Protein AF-A0A2E0R2A6-F1 (afdb_monomer_lite)

Structure (mmCIF, N/CA/C/O backbone):
data_AF-A0A2E0R2A6-F1
#
_entry.id   AF-A0A2E0R2A6-F1
#
loop_
_atom_site.group_PDB
_atom_site.id
_atom_site.type_symbol
_atom_site.label_atom_id
_atom_site.label_alt_id
_atom_site.label_comp_id
_atom_site.label_asym_id
_atom_site.label_entity_id
_atom_site.label_seq_id
_atom_site.pdbx_PDB_ins_code
_atom_site.Cartn_x
_atom_site.Cartn_y
_atom_site.Cartn_z
_atom_site.occupancy
_atom_site.B_iso_or_equiv
_atom_site.auth_seq_id
_atom_site.auth_comp_id
_atom_site.auth_asym_id
_atom_site.auth_atom_id
_atom_site.pdbx_PDB_model_num
ATOM 1 N N . MET A 1 1 ? 0.247 -13.733 -19.947 1.00 75.38 1 MET A N 1
ATOM 2 C CA . MET A 1 1 ? -0.077 -12.340 -19.555 1.00 75.38 1 MET A CA 1
ATOM 3 C C . MET A 1 1 ? -0.651 -12.280 -18.140 1.00 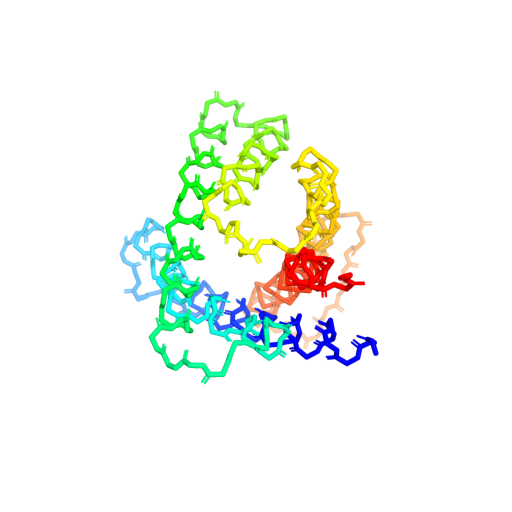75.38 1 MET A C 1
ATOM 5 O O . MET A 1 1 ? -0.054 -11.622 -17.304 1.00 75.38 1 MET A O 1
ATOM 9 N N . ILE A 1 2 ? -1.709 -13.046 -17.846 1.00 86.62 2 ILE A N 1
ATOM 10 C CA . ILE A 1 2 ? -2.402 -13.093 -16.541 1.00 86.62 2 ILE A CA 1
ATOM 11 C C . ILE A 1 2 ? -1.459 -13.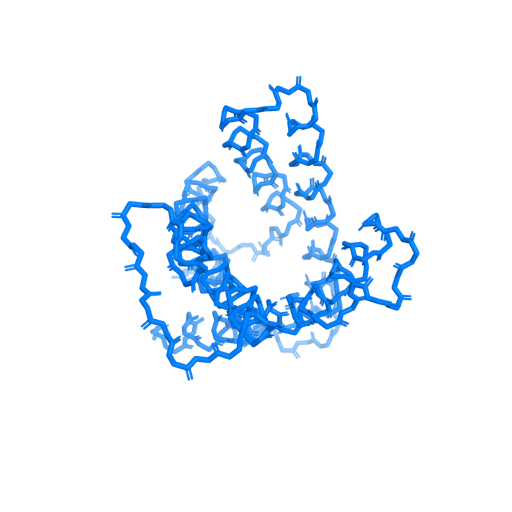365 -15.354 1.00 86.62 2 ILE A C 1
ATOM 13 O O . ILE A 1 2 ? -1.434 -12.588 -14.406 1.00 86.62 2 ILE A O 1
ATOM 17 N N . ALA A 1 3 ? -0.602 -14.392 -15.436 1.00 89.19 3 ALA A N 1
ATOM 18 C CA . ALA A 1 3 ? 0.332 -14.735 -14.354 1.00 89.19 3 ALA A CA 1
ATOM 19 C C . ALA A 1 3 ? 1.261 -13.574 -13.942 1.00 89.19 3 ALA A C 1
ATOM 21 O O . ALA A 1 3 ? 1.656 -13.471 -12.787 1.00 89.19 3 ALA A O 1
ATOM 22 N N . ARG A 1 4 ? 1.577 -12.662 -14.871 1.00 89.19 4 ARG A N 1
ATOM 23 C CA . ARG A 1 4 ? 2.459 -11.517 -14.608 1.00 89.19 4 ARG A CA 1
ATOM 24 C C . ARG A 1 4 ? 1.771 -10.356 -13.885 1.00 89.19 4 ARG A C 1
ATOM 26 O O . ARG A 1 4 ? 2.455 -9.416 -13.498 1.00 89.19 4 ARG A O 1
ATOM 33 N N . ILE A 1 5 ? 0.449 -10.413 -13.738 1.00 94.62 5 ILE A N 1
ATOM 34 C CA . ILE A 1 5 ? -0.342 -9.485 -12.924 1.00 94.62 5 ILE A CA 1
ATOM 35 C C . ILE A 1 5 ? -0.710 -10.172 -11.611 1.00 94.62 5 ILE A C 1
ATOM 37 O O . ILE A 1 5 ? -0.467 -9.619 -10.546 1.00 94.62 5 ILE A O 1
ATOM 41 N N . VAL A 1 6 ? -1.206 -11.411 -11.692 1.00 96.94 6 VAL A N 1
ATOM 42 C CA . VAL A 1 6 ? -1.667 -12.176 -10.527 1.00 96.94 6 VAL A CA 1
ATOM 43 C C . VAL A 1 6 ? -0.541 -12.407 -9.523 1.00 96.94 6 VAL A C 1
ATOM 45 O O .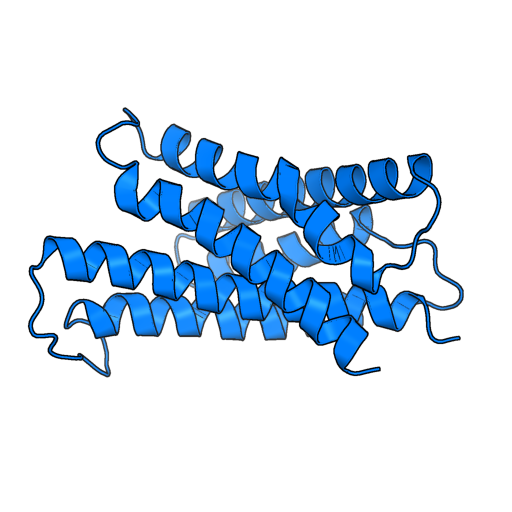 VAL A 1 6 ? -0.711 -12.068 -8.362 1.00 96.94 6 VAL A O 1
ATOM 48 N N . ILE A 1 7 ? 0.627 -12.905 -9.948 1.00 97.25 7 ILE A N 1
ATOM 49 C CA . ILE A 1 7 ? 1.740 -13.193 -9.024 1.00 97.25 7 ILE A CA 1
ATOM 50 C C . ILE A 1 7 ? 2.174 -11.942 -8.238 1.00 97.25 7 ILE A C 1
ATOM 52 O O . ILE A 1 7 ? 2.162 -12.000 -7.008 1.00 97.25 7 ILE A O 1
ATOM 56 N N . PRO A 1 8 ? 2.540 -10.811 -8.877 1.00 97.06 8 PRO A N 1
ATOM 57 C CA . PRO A 1 8 ? 2.935 -9.626 -8.122 1.00 97.06 8 PRO A CA 1
ATOM 58 C C . PRO A 1 8 ? 1.792 -9.031 -7.292 1.00 97.06 8 PRO A C 1
ATOM 60 O O . PRO A 1 8 ? 2.047 -8.588 -6.178 1.00 97.06 8 PRO A O 1
ATOM 63 N N . ALA A 1 9 ? 0.541 -9.065 -7.766 1.00 98.19 9 ALA A N 1
ATOM 64 C CA . ALA A 1 9 ? -0.601 -8.605 -6.974 1.00 98.19 9 ALA A CA 1
ATOM 65 C C . ALA A 1 9 ? -0.814 -9.468 -5.718 1.00 98.19 9 ALA A C 1
ATOM 67 O O . ALA A 1 9 ? -1.021 -8.935 -4.628 1.00 98.19 9 ALA A O 1
ATOM 68 N N . SER A 1 10 ? -0.697 -10.794 -5.832 1.00 98.44 10 SER A N 1
ATOM 69 C CA . SER A 1 10 ? -0.778 -11.716 -4.695 1.00 98.44 10 SER A CA 1
ATOM 70 C C . SER A 1 10 ? 0.368 -11.504 -3.708 1.00 98.44 10 SER A C 1
ATOM 72 O O . SER A 1 10 ? 0.127 -11.433 -2.506 1.00 98.44 10 SER A O 1
ATOM 74 N N . LEU A 1 11 ? 1.605 -11.340 -4.184 1.00 98.50 11 LEU A N 1
ATOM 75 C CA . LEU A 1 11 ? 2.744 -11.045 -3.308 1.00 98.50 11 LEU A CA 1
ATOM 76 C C . LEU A 1 11 ? 2.582 -9.694 -2.606 1.00 98.50 11 LEU A C 1
ATOM 78 O O . LEU A 1 11 ? 2.845 -9.595 -1.410 1.00 98.50 11 LEU A O 1
ATOM 82 N N . PHE A 1 12 ? 2.100 -8.671 -3.316 1.00 98.56 12 PHE A N 1
ATOM 83 C CA . PHE A 1 12 ? 1.807 -7.367 -2.721 1.00 98.56 12 PHE A CA 1
ATOM 84 C C . PHE A 1 12 ? 0.678 -7.477 -1.689 1.00 98.56 12 P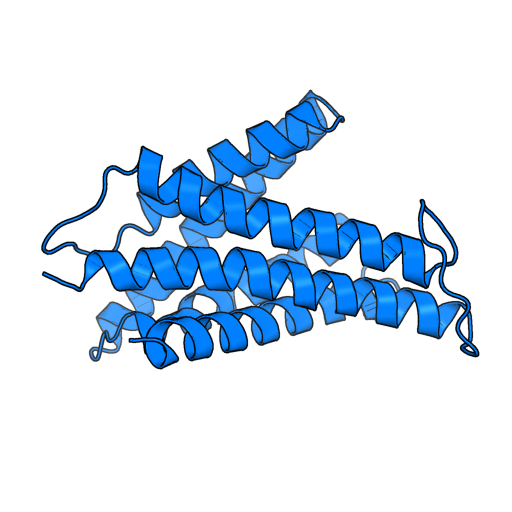HE A C 1
ATOM 86 O O . PHE A 1 12 ? 0.719 -6.831 -0.644 1.00 98.56 12 PHE A O 1
ATOM 93 N N . THR A 1 13 ? -0.300 -8.352 -1.934 1.00 98.75 13 THR A N 1
ATOM 94 C CA . THR A 1 13 ? -1.356 -8.670 -0.967 1.00 98.75 13 THR A CA 1
ATOM 95 C C . THR A 1 13 ? -0.782 -9.294 0.296 1.00 98.75 13 THR A C 1
ATOM 97 O O . THR A 1 13 ? -1.132 -8.863 1.390 1.00 98.75 13 THR A O 1
ATOM 100 N N . VAL A 1 14 ? 0.162 -10.231 0.176 1.00 98.75 14 VAL A N 1
ATOM 101 C CA . VAL A 1 14 ? 0.881 -10.783 1.335 1.00 98.75 14 VAL A CA 1
ATOM 102 C C . VAL A 1 14 ? 1.643 -9.682 2.076 1.00 98.75 14 VAL A C 1
ATOM 104 O O . VAL A 1 14 ? 1.530 -9.593 3.295 1.00 98.75 14 VAL A O 1
ATOM 107 N N . THR A 1 15 ? 2.357 -8.795 1.373 1.00 98.62 15 THR A N 1
ATOM 108 C CA . THR A 1 15 ? 3.018 -7.628 1.987 1.00 98.62 15 THR A CA 1
ATOM 109 C C . THR A 1 15 ? 2.032 -6.742 2.750 1.00 98.62 15 THR A C 1
ATOM 111 O O . THR A 1 15 ? 2.311 -6.342 3.880 1.00 98.62 15 THR A O 1
ATOM 114 N N . SER A 1 16 ? 0.863 -6.474 2.170 1.00 98.62 16 SER A N 1
ATOM 115 C CA . SER A 1 16 ? -0.195 -5.700 2.816 1.00 98.62 16 SER A CA 1
ATOM 116 C C . SER A 1 16 ? -0.729 -6.401 4.064 1.00 98.62 16 SER A C 1
ATOM 118 O O . SER A 1 16 ? -0.782 -5.797 5.129 1.00 98.62 16 SER A O 1
ATOM 120 N N . VAL A 1 17 ? -1.035 -7.698 3.993 1.00 98.75 17 VAL A N 1
ATOM 121 C CA . VAL A 1 17 ? -1.479 -8.482 5.158 1.00 98.75 17 VAL A CA 1
ATOM 122 C C . VAL A 1 17 ? -0.415 -8.500 6.257 1.00 98.75 17 VAL A C 1
ATOM 124 O O . VAL A 1 17 ? -0.757 -8.344 7.425 1.00 98.75 17 VAL A O 1
ATOM 127 N N . LEU A 1 18 ? 0.871 -8.613 5.910 1.00 98.62 18 LEU A N 1
ATOM 128 C CA . LEU A 1 18 ? 1.971 -8.498 6.874 1.00 98.62 18 LEU A CA 1
ATOM 129 C C . LEU A 1 18 ? 2.003 -7.113 7.530 1.00 98.62 18 LEU A C 1
ATOM 131 O O . LEU A 1 18 ? 2.150 -7.020 8.744 1.00 98.62 18 LEU A O 1
ATOM 135 N N . SER A 1 19 ? 1.804 -6.037 6.772 1.00 98.50 19 SER A N 1
ATOM 136 C CA . SER A 1 19 ? 1.707 -4.688 7.339 1.00 98.50 19 SER A CA 1
ATOM 137 C C . SER A 1 19 ? 0.505 -4.570 8.282 1.00 98.50 19 SER A C 1
ATOM 139 O O . SER A 1 19 ? 0.638 -4.152 9.428 1.00 98.50 19 SER A O 1
ATOM 141 N N . PHE A 1 20 ? -0.677 -4.991 7.835 1.00 98.19 20 PHE A N 1
ATOM 142 C CA . PHE A 1 20 ? -1.911 -4.925 8.620 1.00 98.19 20 PHE A CA 1
ATOM 143 C C . PHE A 1 20 ? -1.913 -5.894 9.811 1.00 98.19 20 PHE A C 1
ATOM 145 O O . PHE A 1 20 ? -2.634 -5.656 10.777 1.00 98.19 20 PHE A O 1
ATOM 152 N N . SER A 1 21 ? -1.067 -6.929 9.812 1.00 98.44 21 SER A N 1
ATOM 153 C CA . SER A 1 21 ? -0.821 -7.772 10.988 1.00 98.44 21 SER A CA 1
ATOM 154 C C . SER A 1 21 ? -0.254 -6.957 12.151 1.00 98.44 21 SER A C 1
ATOM 156 O O . SER A 1 21 ? -0.677 -7.121 13.298 1.00 98.44 21 SER A O 1
ATOM 158 N N . ILE A 1 22 ? 0.629 -5.997 11.859 1.00 98.31 22 ILE A N 1
ATOM 159 C CA . ILE A 1 22 ? 1.168 -5.090 12.871 1.00 98.31 22 ILE A CA 1
ATOM 160 C C . ILE A 1 22 ? 0.027 -4.258 13.448 1.00 98.31 22 ILE A C 1
ATOM 162 O O . ILE A 1 22 ? -0.091 -4.162 14.660 1.00 98.31 22 ILE A O 1
ATOM 166 N N . TRP A 1 23 ? -0.884 -3.734 12.630 1.00 97.69 23 TRP A N 1
ATOM 167 C CA . TRP A 1 23 ? -2.059 -3.029 13.149 1.00 97.69 23 TRP A CA 1
ATOM 168 C C . TRP A 1 23 ? -3.007 -3.947 13.937 1.00 97.69 23 TRP A C 1
ATOM 170 O O . TRP A 1 23 ? -3.542 -3.556 14.977 1.00 97.69 23 TRP A O 1
ATOM 180 N N . ALA A 1 24 ? -3.197 -5.190 13.492 1.00 97.31 24 ALA A N 1
ATOM 181 C CA . ALA A 1 24 ? -4.054 -6.169 14.149 1.00 97.31 24 ALA A CA 1
ATOM 182 C C . ALA A 1 24 ? -3.572 -6.481 15.574 1.00 97.31 24 ALA A C 1
ATOM 184 O O . ALA A 1 24 ? -4.324 -6.295 16.532 1.00 97.31 24 ALA A O 1
ATOM 185 N N . TRP A 1 25 ? -2.309 -6.874 15.738 1.00 98.06 25 TRP A N 1
ATOM 186 C CA . TRP A 1 25 ? -1.777 -7.351 17.021 1.00 98.06 25 TRP A CA 1
ATOM 187 C C . TRP A 1 25 ? -0.904 -6.339 17.773 1.00 98.06 25 TRP A C 1
ATOM 189 O O . TRP A 1 25 ? -0.690 -6.485 18.979 1.00 98.06 25 TRP A O 1
ATOM 199 N N . GLY A 1 26 ? -0.414 -5.312 17.084 1.00 96.12 26 GLY A N 1
ATOM 200 C CA . GLY A 1 26 ? 0.571 -4.347 17.569 1.00 96.12 26 GLY A CA 1
ATOM 201 C C . GLY A 1 26 ? 0.038 -3.318 18.554 1.00 96.12 26 GLY A C 1
ATOM 202 O O . GLY A 1 26 ? 0.830 -2.754 19.296 1.00 96.12 26 GLY A O 1
ATOM 203 N N . GLY A 1 27 ? -1.277 -3.090 18.633 1.00 92.81 27 GLY A N 1
ATOM 204 C CA . GLY A 1 27 ? -1.844 -1.988 19.431 1.00 92.81 27 GLY A CA 1
ATOM 205 C C . GLY A 1 27 ? -1.427 -1.955 20.911 1.00 92.81 27 GLY A C 1
ATOM 206 O O . GLY A 1 27 ? -1.411 -0.890 21.508 1.00 92.81 27 GLY A O 1
ATOM 207 N N . LYS A 1 28 ? -1.039 -3.096 21.498 1.00 94.31 28 LYS A N 1
ATOM 208 C CA . LYS A 1 28 ? -0.526 -3.182 22.880 1.00 94.31 28 LYS A CA 1
ATOM 209 C C . LYS A 1 28 ? 0.994 -2.995 23.018 1.00 94.31 28 LYS A C 1
ATOM 211 O O . LYS A 1 28 ? 1.488 -2.887 24.132 1.00 94.31 28 LYS A O 1
ATOM 216 N N . TYR A 1 29 ? 1.732 -3.046 21.911 1.00 96.81 29 TYR A N 1
ATOM 217 C CA . TYR A 1 29 ? 3.197 -2.980 21.867 1.00 96.81 29 TYR A CA 1
ATOM 218 C C . TYR A 1 29 ? 3.720 -1.605 21.435 1.00 96.81 29 TYR A C 1
ATOM 220 O O . TYR A 1 29 ? 4.873 -1.285 21.706 1.00 96.81 29 TYR A O 1
ATOM 228 N N . PHE A 1 30 ? 2.894 -0.796 20.769 1.00 96.50 30 PHE A N 1
ATOM 229 C CA . PHE A 1 30 ? 3.265 0.548 20.332 1.00 96.50 30 PHE A CA 1
ATOM 230 C C . PHE A 1 30 ? 2.637 1.600 21.256 1.00 96.50 30 PHE A C 1
ATOM 232 O O . PHE A 1 30 ? 1.426 1.566 21.462 1.00 96.50 30 PHE A O 1
ATOM 239 N N . PRO A 1 31 ? 3.419 2.557 21.792 1.00 95.50 31 PRO A N 1
ATOM 240 C CA . PRO A 1 31 ? 2.909 3.557 22.731 1.00 95.50 31 PRO A CA 1
ATOM 241 C C . PRO A 1 31 ? 2.119 4.687 22.049 1.00 95.50 31 PRO A C 1
ATOM 243 O O . PRO A 1 31 ? 1.531 5.520 22.732 1.00 95.50 31 PRO A O 1
ATOM 246 N N . SER A 1 32 ? 2.105 4.744 20.712 1.00 96.25 32 SER A N 1
ATOM 247 C CA . SER A 1 32 ? 1.329 5.716 19.939 1.00 96.25 32 SER A CA 1
ATOM 248 C C . SER A 1 32 ? 0.897 5.154 18.583 1.00 96.25 32 SER A C 1
ATOM 250 O O . SER A 1 32 ? 1.555 4.277 18.014 1.00 96.25 32 SER A O 1
ATOM 252 N N . GLU A 1 33 ? -0.186 5.704 18.028 1.00 91.56 33 GLU A N 1
ATOM 253 C CA . GLU A 1 33 ? -0.664 5.355 16.683 1.00 91.56 33 GLU A CA 1
ATOM 254 C C . GLU A 1 33 ? 0.362 5.698 15.598 1.00 91.56 33 GLU A C 1
ATOM 256 O O . GLU A 1 33 ? 0.538 4.941 14.648 1.00 91.56 33 GLU A O 1
ATOM 261 N N . VAL A 1 34 ? 1.102 6.799 15.765 1.00 93.12 34 VAL A N 1
ATOM 262 C CA . VAL A 1 34 ? 2.156 7.210 14.826 1.00 93.12 34 VAL A CA 1
ATOM 263 C C . VAL A 1 34 ? 3.225 6.128 14.702 1.00 93.12 34 VAL A C 1
ATOM 265 O O . VAL A 1 34 ? 3.623 5.786 13.589 1.00 93.12 34 VAL A O 1
ATOM 268 N N . LEU A 1 35 ? 3.674 5.550 15.822 1.00 95.88 35 LEU A N 1
ATOM 269 C CA . LEU A 1 35 ? 4.673 4.480 15.799 1.00 95.88 35 LEU A CA 1
ATOM 270 C C . LEU A 1 35 ? 4.106 3.183 15.218 1.00 95.88 35 LEU A C 1
ATOM 272 O O . LEU A 1 35 ? 4.794 2.513 14.450 1.00 95.88 35 LEU A O 1
ATOM 276 N N . LEU A 1 36 ? 2.846 2.864 15.524 1.00 96.56 36 LEU A N 1
ATOM 277 C CA . LEU A 1 36 ? 2.149 1.712 14.955 1.00 96.56 36 LEU A CA 1
ATOM 278 C C . LEU A 1 36 ? 2.058 1.806 13.424 1.00 96.56 36 LEU A C 1
ATOM 280 O O . LEU A 1 36 ? 2.426 0.864 12.720 1.00 96.56 36 LEU A O 1
ATOM 284 N N . TYR A 1 37 ? 1.622 2.952 12.897 1.00 94.00 37 TYR A N 1
ATOM 285 C CA . TYR A 1 37 ? 1.526 3.182 11.454 1.00 94.00 37 TYR A CA 1
ATOM 286 C C . TYR A 1 37 ? 2.896 3.308 10.788 1.00 94.00 37 TYR A C 1
ATOM 288 O O . TYR A 1 37 ? 3.068 2.841 9.664 1.00 94.00 37 TYR A O 1
ATOM 296 N N . SER A 1 38 ? 3.900 3.845 11.485 1.00 96.12 38 SER A N 1
ATOM 297 C CA . SER A 1 38 ? 5.284 3.854 10.995 1.00 96.12 38 SER A CA 1
ATOM 298 C C . SER A 1 38 ? 5.829 2.432 10.846 1.00 96.12 38 SER A C 1
ATOM 300 O O . SER A 1 38 ? 6.443 2.114 9.830 1.00 96.12 38 SER A O 1
ATOM 302 N N . ALA A 1 39 ? 5.553 1.541 11.803 1.00 97.88 39 ALA A N 1
ATOM 303 C CA . ALA A 1 39 ? 5.936 0.133 11.709 1.00 97.88 39 ALA A CA 1
ATOM 304 C C . ALA A 1 39 ? 5.221 -0.590 10.554 1.00 97.88 39 ALA A C 1
ATOM 306 O O . ALA A 1 39 ? 5.851 -1.357 9.828 1.00 97.88 39 ALA A O 1
ATOM 307 N N . CYS A 1 40 ? 3.938 -0.291 10.325 1.00 97.81 40 CYS A N 1
ATOM 308 C CA . CYS A 1 40 ? 3.211 -0.748 9.136 1.00 97.81 40 CYS A CA 1
ATOM 309 C C . CYS A 1 40 ? 3.895 -0.259 7.842 1.00 97.81 40 CYS A C 1
ATOM 311 O O . CYS A 1 40 ? 4.193 -1.047 6.945 1.00 97.81 40 CYS A O 1
ATOM 313 N N . ALA A 1 41 ? 4.227 1.034 7.766 1.00 97.38 41 ALA A N 1
ATOM 314 C CA . ALA A 1 41 ? 4.891 1.625 6.607 1.00 97.38 41 ALA A CA 1
ATOM 315 C C . ALA A 1 41 ? 6.247 0.964 6.311 1.00 97.38 41 ALA A C 1
ATOM 317 O O . ALA A 1 41 ? 6.540 0.690 5.149 1.00 97.38 41 ALA A O 1
ATOM 318 N N . VAL A 1 42 ? 7.042 0.630 7.335 1.00 98.31 42 VAL A N 1
ATOM 319 C CA . VAL A 1 42 ? 8.322 -0.083 7.167 1.00 98.31 42 VAL A CA 1
ATOM 320 C C . VAL A 1 42 ? 8.146 -1.400 6.404 1.00 98.31 42 VAL A C 1
ATOM 322 O O . VAL A 1 42 ? 8.961 -1.702 5.533 1.00 98.31 42 VAL A O 1
ATOM 325 N N . VAL A 1 43 ? 7.067 -2.154 6.639 1.00 98.62 43 VAL A N 1
ATOM 326 C CA . VAL A 1 43 ? 6.791 -3.393 5.886 1.00 98.62 43 VAL A CA 1
ATOM 327 C C . VAL A 1 43 ? 6.615 -3.104 4.393 1.00 98.62 43 VAL A C 1
ATOM 329 O O . VAL A 1 43 ? 7.209 -3.792 3.560 1.00 98.62 43 VAL A O 1
ATOM 332 N N . PHE A 1 44 ? 5.867 -2.059 4.035 1.00 98.25 44 PHE A N 1
ATOM 333 C CA . PHE A 1 44 ? 5.730 -1.648 2.636 1.00 98.25 44 PHE A CA 1
ATOM 334 C C . PHE A 1 44 ? 7.057 -1.169 2.038 1.00 98.25 44 PHE A C 1
ATOM 336 O O . PHE A 1 44 ? 7.369 -1.538 0.907 1.00 98.25 44 PHE A O 1
ATOM 343 N N . LEU A 1 45 ? 7.868 -0.411 2.783 1.00 98.25 45 LEU A N 1
ATOM 344 C CA . LEU A 1 45 ? 9.179 0.059 2.312 1.00 98.25 45 LEU A CA 1
ATOM 345 C C . LEU A 1 45 ? 10.136 -1.100 2.010 1.00 98.25 45 LEU A C 1
ATOM 347 O O . LEU A 1 45 ? 10.856 -1.054 1.014 1.00 98.25 45 LEU A O 1
ATOM 351 N N . LEU A 1 46 ? 10.127 -2.139 2.847 1.00 98.06 46 LEU A N 1
ATOM 352 C CA . LEU A 1 46 ? 11.009 -3.295 2.697 1.00 98.06 46 LEU A CA 1
ATOM 353 C C . LEU A 1 46 ? 10.531 -4.254 1.602 1.00 98.06 46 LEU A C 1
ATOM 355 O O . LEU A 1 46 ? 11.333 -4.698 0.781 1.00 98.06 46 LEU A O 1
ATOM 359 N N . PHE A 1 47 ? 9.235 -4.573 1.566 1.00 98.56 47 PHE A N 1
ATOM 360 C CA . PHE A 1 47 ? 8.723 -5.678 0.748 1.00 98.56 47 PHE A CA 1
ATOM 361 C C . PHE A 1 47 ? 7.869 -5.243 -0.444 1.00 98.56 47 PHE A C 1
ATOM 363 O O . PHE A 1 47 ? 7.732 -6.011 -1.396 1.00 98.56 47 PHE A O 1
ATOM 370 N N . GLY A 1 48 ? 7.332 -4.021 -0.455 1.00 97.88 48 GLY A N 1
ATOM 371 C CA . GLY A 1 48 ? 6.396 -3.576 -1.491 1.00 97.88 48 GLY A CA 1
ATOM 372 C C . GLY A 1 48 ? 7.017 -3.587 -2.887 1.00 97.88 48 GLY A C 1
ATOM 373 O O . GLY A 1 48 ? 6.474 -4.206 -3.799 1.00 97.88 48 GLY A O 1
ATOM 374 N N . GLY A 1 49 ? 8.216 -3.023 -3.048 1.00 96.88 49 GLY A N 1
ATOM 375 C CA . GLY A 1 49 ? 8.941 -3.072 -4.321 1.00 96.88 49 GLY A CA 1
ATOM 376 C C . GLY A 1 49 ? 9.351 -4.493 -4.724 1.00 96.88 49 GLY A C 1
ATOM 377 O O . GLY A 1 49 ? 9.226 -4.865 -5.891 1.00 96.88 49 GLY A O 1
ATOM 378 N N . ILE A 1 50 ? 9.766 -5.311 -3.749 1.00 97.69 50 ILE A N 1
ATOM 379 C CA . ILE A 1 50 ? 10.176 -6.708 -3.963 1.00 97.69 50 ILE A CA 1
ATOM 380 C C . ILE A 1 50 ? 9.006 -7.540 -4.493 1.00 97.69 50 ILE A C 1
ATOM 382 O O . ILE A 1 50 ? 9.169 -8.301 -5.446 1.00 97.69 50 ILE A O 1
ATOM 386 N N . SER A 1 51 ? 7.814 -7.351 -3.930 1.00 98.12 51 SER A N 1
ATOM 387 C CA . SER A 1 51 ? 6.608 -8.084 -4.321 1.00 98.12 51 SER A CA 1
ATOM 388 C C . SER A 1 51 ? 6.225 -7.885 -5.797 1.00 98.12 51 SER A C 1
ATOM 390 O O . SER A 1 51 ? 5.648 -8.775 -6.417 1.00 98.12 51 SER A O 1
ATOM 392 N N . LEU A 1 52 ? 6.624 -6.758 -6.399 1.00 97.00 52 LEU A N 1
ATOM 393 C CA . LEU A 1 52 ? 6.345 -6.415 -7.795 1.00 97.00 52 LEU A CA 1
ATOM 394 C C . LEU A 1 52 ? 7.426 -6.916 -8.778 1.00 97.00 52 LEU A C 1
ATOM 396 O O . LEU A 1 52 ? 7.224 -6.867 -9.998 1.00 97.00 52 LEU A O 1
ATOM 400 N N . LEU A 1 53 ? 8.567 -7.422 -8.290 1.00 95.06 53 LEU A N 1
ATOM 401 C CA . LEU A 1 53 ? 9.689 -7.872 -9.128 1.00 95.06 53 LEU A CA 1
ATOM 402 C C . LEU A 1 53 ? 9.336 -8.993 -10.124 1.00 95.06 53 LEU A C 1
ATOM 404 O O . LEU A 1 53 ? 9.775 -8.902 -11.276 1.00 95.06 53 LEU A O 1
ATOM 408 N N . PRO A 1 54 ? 8.522 -10.013 -9.777 1.00 93.94 54 PRO A N 1
ATOM 409 C CA . PRO A 1 54 ? 8.161 -11.062 -10.734 1.00 93.94 54 PRO A CA 1
ATOM 410 C C . PRO A 1 54 ? 7.436 -10.526 -11.978 1.00 93.94 54 PRO A C 1
ATOM 412 O O . PRO A 1 54 ? 7.609 -11.051 -13.079 1.00 93.94 54 PRO A O 1
ATOM 415 N N . GLY A 1 55 ? 6.672 -9.437 -11.833 1.00 90.12 55 GLY A N 1
ATOM 416 C CA . GLY A 1 55 ? 6.037 -8.735 -12.952 1.00 90.12 55 GLY A CA 1
ATOM 417 C C . GLY A 1 55 ? 7.000 -7.813 -13.710 1.00 90.12 55 GLY A C 1
ATOM 418 O O . GLY A 1 55 ? 6.927 -7.701 -14.941 1.00 90.12 55 GLY A O 1
ATOM 419 N N . SER A 1 56 ? 7.951 -7.195 -13.004 1.00 89.62 56 SER A N 1
ATOM 420 C CA . SER A 1 56 ? 8.903 -6.233 -13.575 1.00 89.62 56 SER A CA 1
ATOM 421 C C . SER A 1 56 ? 9.951 -6.870 -14.483 1.00 89.62 56 SER A C 1
ATOM 423 O O . SER A 1 56 ? 10.537 -6.153 -15.292 1.00 89.62 56 SER A O 1
ATOM 425 N N . GLY A 1 57 ? 10.180 -8.192 -14.346 1.00 87.88 57 GLY A N 1
ATOM 426 C CA . GLY A 1 57 ? 11.137 -9.050 -15.073 1.00 87.88 57 GLY A CA 1
ATOM 427 C C . GLY A 1 57 ? 12.514 -8.431 -15.284 1.00 87.88 57 GLY A C 1
ATOM 428 O O . GLY A 1 57 ? 13.143 -8.609 -16.328 1.00 87.88 57 GLY A O 1
ATOM 429 N N . ILE A 1 58 ? 12.938 -7.670 -14.290 1.00 90.69 58 ILE A N 1
ATOM 430 C CA . ILE A 1 58 ? 14.291 -7.186 -14.131 1.00 90.69 58 ILE A CA 1
ATOM 431 C C . ILE A 1 58 ? 15.125 -8.358 -13.600 1.00 90.69 58 ILE A C 1
ATOM 433 O O . ILE A 1 58 ? 14.864 -8.855 -12.510 1.00 90.69 58 ILE A O 1
ATOM 437 N N . SER A 1 59 ? 16.139 -8.794 -14.346 1.00 90.50 59 SER A N 1
ATOM 438 C CA . SER A 1 59 ? 17.017 -9.903 -13.933 1.00 90.50 59 SER A CA 1
ATOM 439 C C . SER A 1 59 ? 18.229 -9.454 -13.111 1.00 90.50 59 SER A C 1
ATOM 441 O O . SER A 1 59 ? 18.711 -10.188 -12.258 1.00 90.50 59 SER A O 1
ATOM 443 N N . SER A 1 60 ? 18.734 -8.242 -13.351 1.00 94.62 60 SER A N 1
ATOM 444 C CA . SER A 1 60 ? 19.931 -7.732 -12.675 1.00 94.62 60 SER A CA 1
ATOM 445 C C . SER A 1 60 ? 19.623 -7.279 -11.247 1.00 94.62 60 SER A C 1
ATOM 447 O O . SER A 1 60 ? 18.812 -6.371 -11.061 1.00 94.62 60 SER A O 1
ATOM 449 N N . PHE A 1 61 ? 20.349 -7.820 -10.264 1.00 95.12 61 PHE A N 1
ATOM 450 C CA . PHE A 1 61 ? 20.228 -7.457 -8.845 1.00 95.12 61 PHE A CA 1
ATOM 451 C C . PHE A 1 61 ? 20.291 -5.940 -8.599 1.00 95.12 61 PHE A C 1
ATOM 453 O O . PHE A 1 61 ? 19.424 -5.378 -7.936 1.00 95.12 61 PHE A O 1
ATOM 460 N N . ARG A 1 62 ? 21.245 -5.229 -9.220 1.00 95.81 62 ARG A N 1
ATOM 461 C CA . ARG A 1 62 ? 21.374 -3.764 -9.086 1.00 95.81 62 ARG A CA 1
ATOM 462 C C . ARG A 1 62 ? 20.120 -3.020 -9.556 1.00 95.81 62 ARG A C 1
ATOM 464 O O . ARG A 1 62 ? 19.692 -2.048 -8.932 1.00 95.81 62 ARG A O 1
ATOM 471 N N . LYS A 1 63 ? 19.522 -3.477 -10.661 1.00 93.81 63 LYS A N 1
ATOM 472 C CA . LYS A 1 63 ? 18.280 -2.903 -11.193 1.00 93.81 63 LYS A CA 1
ATOM 473 C C . LYS A 1 63 ? 17.080 -3.259 -10.308 1.00 93.81 63 LYS A C 1
ATOM 475 O O . LYS A 1 63 ? 16.219 -2.405 -10.136 1.00 93.81 63 LYS A O 1
ATOM 480 N N . GLN A 1 64 ? 17.041 -4.461 -9.724 1.00 95.00 64 GLN A N 1
ATOM 481 C CA . GLN A 1 64 ? 16.009 -4.850 -8.753 1.00 95.00 64 GLN A CA 1
ATOM 482 C C . GLN A 1 64 ? 16.078 -3.975 -7.495 1.00 95.00 64 GLN A C 1
ATOM 484 O O . GLN A 1 64 ? 15.063 -3.422 -7.088 1.00 95.00 64 GLN A O 1
ATOM 489 N N . ALA A 1 65 ? 17.274 -3.751 -6.941 1.00 96.12 65 ALA A N 1
ATOM 490 C CA . ALA A 1 65 ? 17.472 -2.867 -5.791 1.00 96.12 65 ALA A CA 1
ATOM 491 C C . ALA A 1 65 ? 17.042 -1.422 -6.094 1.00 96.12 65 ALA A C 1
ATOM 493 O O . ALA A 1 65 ? 16.329 -0.802 -5.310 1.00 96.12 65 ALA A O 1
ATOM 494 N N . THR A 1 66 ? 17.409 -0.901 -7.271 1.00 95.69 66 THR A N 1
ATOM 495 C CA . THR A 1 66 ? 16.994 0.444 -7.709 1.00 95.69 66 THR A CA 1
ATOM 496 C C . THR A 1 66 ? 15.476 0.536 -7.883 1.00 95.69 66 THR A C 1
ATOM 498 O O . THR A 1 66 ? 14.872 1.541 -7.519 1.00 95.69 66 THR A O 1
ATOM 501 N N . PHE A 1 67 ? 14.848 -0.506 -8.428 1.00 95.12 67 PHE A N 1
ATOM 502 C CA . PHE A 1 67 ? 13.398 -0.588 -8.580 1.00 95.12 67 PHE A CA 1
ATOM 503 C C . PHE A 1 67 ? 12.686 -0.574 -7.222 1.00 95.12 67 PHE A C 1
ATOM 505 O O . PHE A 1 67 ? 11.769 0.223 -7.027 1.00 95.12 67 PHE A O 1
ATOM 512 N N . SER A 1 68 ? 13.150 -1.382 -6.265 1.00 96.69 68 SER A N 1
ATOM 513 C CA . SER A 1 68 ? 12.604 -1.401 -4.905 1.00 96.69 68 SER A CA 1
ATOM 514 C C . SER A 1 68 ? 12.809 -0.072 -4.178 1.00 96.69 68 SER A C 1
ATOM 516 O O . SER A 1 68 ? 11.892 0.406 -3.516 1.00 96.69 68 SER A O 1
ATOM 518 N N . LEU A 1 69 ? 13.962 0.580 -4.359 1.00 97.19 69 LEU A N 1
ATOM 519 C CA . LEU A 1 69 ? 14.221 1.903 -3.789 1.00 97.19 69 LEU A CA 1
ATOM 520 C C . LEU A 1 69 ? 13.282 2.970 -4.370 1.00 97.19 69 LEU A C 1
ATOM 522 O O . LEU A 1 69 ? 12.720 3.765 -3.623 1.00 97.19 69 LEU A O 1
ATOM 526 N N . ARG A 1 70 ? 13.061 2.976 -5.691 1.00 97.12 70 ARG A N 1
ATOM 527 C CA . ARG A 1 70 ? 12.101 3.894 -6.330 1.00 97.12 70 ARG A CA 1
ATOM 528 C C . ARG A 1 70 ? 10.678 3.666 -5.839 1.00 97.12 70 ARG A C 1
ATOM 530 O O . ARG A 1 70 ? 9.968 4.639 -5.609 1.00 97.12 70 ARG A O 1
ATOM 537 N N . PHE A 1 71 ? 10.278 2.406 -5.656 1.00 97.44 71 PHE A N 1
ATOM 538 C CA . PHE A 1 71 ? 9.002 2.084 -5.024 1.00 97.44 71 PHE A CA 1
ATOM 539 C C . PHE A 1 71 ? 8.926 2.690 -3.619 1.00 97.44 71 PHE A C 1
ATOM 541 O O . PHE A 1 71 ? 7.957 3.376 -3.319 1.00 97.44 71 PHE A O 1
ATOM 548 N N . ALA A 1 72 ? 9.945 2.477 -2.781 1.00 98.12 72 ALA A N 1
ATOM 549 C CA . ALA A 1 72 ? 9.956 2.957 -1.401 1.00 98.12 72 ALA A CA 1
ATOM 550 C C . ALA A 1 72 ? 9.841 4.488 -1.332 1.00 98.12 72 ALA A C 1
ATOM 552 O O . ALA A 1 72 ? 8.993 5.007 -0.611 1.00 98.12 72 ALA A O 1
ATOM 553 N N . ILE A 1 73 ? 10.618 5.213 -2.143 1.00 98.38 73 ILE A N 1
ATOM 554 C CA . ILE A 1 73 ? 10.538 6.679 -2.229 1.00 98.38 73 ILE A CA 1
ATOM 555 C C . ILE A 1 73 ? 9.149 7.113 -2.720 1.00 98.38 73 ILE A C 1
ATOM 557 O O . ILE A 1 73 ? 8.532 7.990 -2.119 1.00 98.38 73 ILE A O 1
ATOM 561 N N . GLY A 1 74 ? 8.622 6.470 -3.766 1.00 98.19 74 GLY A N 1
ATOM 562 C CA . GLY A 1 74 ? 7.281 6.754 -4.275 1.00 98.19 74 GLY A CA 1
ATOM 563 C C . GLY A 1 74 ? 6.184 6.513 -3.234 1.00 98.19 74 GLY A C 1
ATOM 564 O O . GLY A 1 74 ? 5.270 7.324 -3.109 1.00 98.19 74 GLY A O 1
ATOM 565 N N . PHE A 1 75 ? 6.292 5.441 -2.449 1.00 98.25 75 PHE A N 1
ATOM 566 C CA . PHE A 1 75 ? 5.361 5.117 -1.369 1.00 98.25 75 PHE A CA 1
ATOM 567 C C . PHE A 1 75 ? 5.423 6.134 -0.221 1.00 98.25 75 PHE A C 1
ATOM 569 O O . PHE A 1 75 ? 4.382 6.499 0.327 1.00 98.25 75 PHE A O 1
ATOM 576 N N . ILE A 1 76 ? 6.615 6.641 0.119 1.00 98.38 76 ILE A N 1
ATOM 577 C CA . ILE A 1 76 ? 6.768 7.743 1.083 1.00 98.38 76 ILE A CA 1
ATOM 578 C C . ILE A 1 76 ? 6.036 8.984 0.569 1.00 98.38 76 ILE A C 1
ATOM 580 O O . ILE A 1 76 ? 5.240 9.563 1.305 1.00 98.38 76 ILE A O 1
ATOM 584 N N . SER A 1 77 ? 6.245 9.365 -0.695 1.00 98.25 77 SER A N 1
ATOM 585 C CA . SER A 1 77 ? 5.548 10.508 -1.299 1.00 98.25 77 SER A CA 1
ATOM 586 C C . SER A 1 77 ? 4.029 10.327 -1.304 1.00 98.25 77 SER A C 1
ATOM 588 O O . SER A 1 77 ? 3.313 11.255 -0.932 1.00 98.25 77 SER A O 1
ATOM 590 N N . PHE A 1 78 ? 3.539 9.132 -1.656 1.00 98.25 78 PHE A N 1
ATOM 591 C CA . PHE A 1 78 ? 2.120 8.781 -1.553 1.00 98.25 78 PHE A CA 1
ATOM 592 C C . PHE A 1 78 ? 1.594 8.981 -0.129 1.00 98.25 78 PHE A C 1
ATOM 594 O O . PHE A 1 78 ? 0.606 9.685 0.066 1.00 98.25 78 PHE A O 1
ATOM 601 N N . SER A 1 79 ? 2.283 8.410 0.860 1.00 96.81 79 SER A N 1
ATOM 602 C CA . SER A 1 79 ? 1.851 8.428 2.260 1.00 96.81 79 SER A CA 1
ATOM 603 C C . SER A 1 79 ? 1.819 9.846 2.826 1.00 96.81 79 SER A C 1
ATOM 605 O O . SER A 1 79 ? 0.850 10.227 3.474 1.00 96.81 79 SER A O 1
ATOM 607 N N . VAL A 1 80 ? 2.845 10.656 2.547 1.00 97.50 80 VAL A N 1
ATOM 608 C CA . VAL A 1 80 ? 2.910 12.056 2.991 1.00 97.50 80 VAL A CA 1
ATOM 609 C C . VAL A 1 80 ? 1.771 12.873 2.388 1.00 97.50 80 VAL A C 1
ATOM 611 O O . VAL A 1 80 ? 1.087 13.583 3.122 1.00 97.50 80 VAL A O 1
ATOM 614 N N . LEU A 1 81 ? 1.535 12.762 1.077 1.00 98.00 81 LEU A N 1
ATOM 615 C CA . LEU A 1 81 ? 0.448 13.493 0.420 1.00 98.00 81 LEU A CA 1
ATOM 616 C C . LEU A 1 81 ? -0.915 13.066 0.960 1.00 98.00 81 LEU A C 1
ATOM 618 O O . LEU A 1 81 ? -1.727 13.924 1.296 1.00 98.00 81 LEU A O 1
ATOM 622 N N . TRP A 1 82 ? -1.145 11.765 1.125 1.00 97.00 82 TRP A N 1
ATOM 623 C CA . TRP A 1 82 ? -2.381 11.268 1.719 1.00 97.00 82 TRP A CA 1
ATOM 624 C C . TRP A 1 82 ? -2.605 11.840 3.126 1.00 97.00 82 TRP A C 1
ATOM 626 O O . TRP A 1 82 ? -3.664 12.399 3.393 1.00 97.00 82 TRP A O 1
ATOM 636 N N . ILE A 1 83 ? -1.587 11.792 3.994 1.00 95.06 83 ILE A N 1
ATOM 637 C CA . ILE A 1 83 ? -1.642 12.319 5.368 1.00 95.06 83 ILE A CA 1
ATOM 638 C C . ILE A 1 83 ? -1.945 13.822 5.374 1.00 95.06 83 ILE A C 1
ATOM 640 O O . ILE A 1 83 ? -2.836 14.264 6.098 1.00 95.06 83 ILE A O 1
ATOM 644 N N . VAL A 1 84 ? -1.229 14.614 4.570 1.00 97.38 84 VAL A N 1
ATOM 645 C CA . VAL A 1 84 ? -1.409 16.074 4.509 1.00 97.38 84 VAL A CA 1
ATOM 646 C C . VAL A 1 84 ? -2.838 16.427 4.103 1.00 97.38 84 VAL A C 1
ATOM 648 O O . VAL A 1 84 ? -3.484 17.228 4.776 1.00 97.38 84 VAL A O 1
ATOM 651 N N . PHE A 1 85 ? -3.356 15.806 3.043 1.00 97.75 85 PHE A N 1
ATOM 652 C CA . PHE A 1 85 ? -4.714 16.074 2.567 1.00 97.75 85 PHE A CA 1
ATOM 653 C C . PHE A 1 85 ? -5.783 15.550 3.532 1.00 97.75 85 PHE A C 1
ATOM 655 O O . PHE A 1 85 ? -6.773 16.242 3.780 1.00 97.75 85 PHE A O 1
ATOM 662 N N . TRP A 1 86 ? -5.569 14.378 4.134 1.00 94.12 86 TRP A N 1
ATOM 663 C CA . TRP A 1 86 ? -6.453 13.842 5.166 1.00 94.12 86 TRP A CA 1
ATOM 664 C C . TRP A 1 86 ? -6.579 14.805 6.348 1.00 94.12 86 TRP A C 1
ATOM 666 O O . TRP A 1 86 ? -7.688 15.151 6.744 1.00 94.12 86 TRP A O 1
ATOM 676 N N . PHE A 1 87 ? -5.463 15.309 6.883 1.00 94.06 87 PHE A N 1
ATOM 677 C CA . PHE A 1 87 ? -5.505 16.234 8.017 1.00 94.06 87 PHE A CA 1
ATOM 678 C C . PHE A 1 87 ? -5.982 17.642 7.652 1.00 94.06 87 PHE A C 1
ATOM 680 O O . PHE A 1 87 ? -6.555 18.305 8.521 1.00 94.06 87 PHE A O 1
ATOM 687 N N . ALA A 1 88 ? -5.785 18.083 6.405 1.00 97.25 88 ALA A N 1
ATOM 688 C CA . ALA A 1 88 ? -6.246 19.383 5.924 1.00 97.25 88 ALA A CA 1
ATOM 689 C C . ALA A 1 88 ? -7.773 19.449 5.755 1.00 97.25 88 ALA A C 1
ATOM 691 O O . ALA A 1 88 ? -8.381 20.434 6.166 1.00 97.25 88 ALA A O 1
ATOM 692 N N . PHE A 1 89 ? -8.397 18.413 5.181 1.00 96.81 89 PHE A N 1
ATOM 693 C CA . PHE A 1 89 ? -9.835 18.426 4.867 1.00 96.81 89 PHE A CA 1
ATOM 694 C C . PHE A 1 89 ? -10.692 17.558 5.802 1.00 96.81 89 PHE A C 1
ATOM 696 O O . PHE A 1 89 ? -11.865 17.865 6.001 1.00 96.81 89 PHE A O 1
ATOM 703 N N . ARG A 1 90 ? -10.123 16.491 6.386 1.00 93.25 90 ARG A N 1
ATOM 704 C CA . ARG A 1 90 ? -10.766 15.558 7.341 1.00 93.25 90 ARG A CA 1
ATOM 705 C C . ARG A 1 90 ? -12.103 14.980 6.871 1.00 93.25 90 ARG A C 1
ATOM 707 O O . ARG A 1 90 ? -13.024 14.787 7.661 1.00 93.25 90 ARG A O 1
ATOM 714 N N . ASN A 1 91 ? -12.222 14.735 5.574 1.00 94.88 91 ASN A N 1
ATOM 715 C CA . ASN A 1 91 ? -13.416 14.195 4.942 1.00 94.88 91 ASN A CA 1
ATOM 716 C C . ASN A 1 91 ? -13.029 13.351 3.717 1.00 94.88 91 ASN A C 1
ATOM 718 O O . ASN A 1 91 ? -11.859 13.294 3.325 1.00 94.88 91 ASN A O 1
ATOM 722 N N . THR A 1 92 ? -14.029 12.747 3.076 1.00 94.81 92 THR A N 1
ATOM 723 C CA . THR A 1 92 ? -13.855 11.917 1.874 1.00 94.81 92 THR A CA 1
ATOM 724 C C . THR A 1 92 ? -13.157 12.661 0.733 1.00 94.81 92 THR A C 1
ATOM 726 O O . THR A 1 92 ? -12.413 12.055 -0.031 1.00 94.81 92 THR A O 1
ATOM 729 N N . PHE A 1 93 ? -13.339 13.982 0.616 1.00 96.50 93 PHE A N 1
ATOM 730 C CA . PHE A 1 93 ? -12.653 14.767 -0.412 1.00 96.50 93 PHE A CA 1
ATOM 731 C C . PHE A 1 93 ? -11.134 14.784 -0.196 1.00 96.50 93 PHE A C 1
ATOM 733 O O . PHE A 1 93 ? -10.385 14.533 -1.139 1.00 96.50 93 PHE A O 1
ATOM 740 N N . GLY A 1 94 ? -10.675 15.021 1.038 1.00 96.62 94 GLY A N 1
ATOM 741 C CA . GLY A 1 94 ? -9.249 14.965 1.379 1.00 96.62 94 GLY A CA 1
ATOM 742 C C . GLY A 1 94 ? -8.640 13.590 1.129 1.00 96.62 94 GLY A C 1
ATOM 743 O O . GLY A 1 94 ? -7.552 13.483 0.573 1.00 96.62 94 GLY A O 1
ATOM 744 N N . GLU A 1 95 ? -9.369 12.537 1.481 1.00 95.31 95 GLU A N 1
ATOM 745 C CA . GLU A 1 95 ? -8.956 11.155 1.251 1.00 95.31 95 GLU A CA 1
ATOM 746 C C . GLU A 1 95 ? -8.796 10.838 -0.241 1.00 95.31 95 GLU A C 1
ATOM 748 O O . GLU A 1 95 ? -7.740 10.366 -0.667 1.00 95.31 95 GLU A O 1
ATOM 753 N N . VAL A 1 96 ? -9.811 11.148 -1.052 1.00 97.75 96 VAL A N 1
ATOM 754 C CA . VAL A 1 96 ? -9.820 10.902 -2.501 1.00 97.75 96 VAL A CA 1
ATOM 755 C C . VAL A 1 96 ? -8.730 11.710 -3.196 1.00 97.75 96 VAL A C 1
ATOM 757 O O . VAL A 1 96 ? -7.926 11.150 -3.945 1.00 97.75 96 VAL A O 1
ATOM 760 N N . LEU A 1 97 ? -8.667 13.016 -2.928 1.00 98.06 97 LEU A N 1
ATOM 761 C CA . LEU A 1 97 ? -7.704 13.908 -3.568 1.00 98.06 97 LEU A CA 1
ATOM 762 C C . LEU A 1 97 ? -6.268 13.583 -3.141 1.00 98.06 97 LEU A C 1
ATOM 764 O O . LEU A 1 97 ? -5.380 13.496 -3.990 1.00 98.06 97 LEU A O 1
ATOM 768 N N . GLY A 1 98 ? -6.049 13.343 -1.846 1.00 98.12 98 GLY A N 1
ATOM 769 C CA . GLY A 1 98 ? -4.757 12.939 -1.295 1.00 98.12 98 GLY A CA 1
ATOM 770 C C . GLY A 1 98 ? -4.271 11.611 -1.865 1.00 98.12 98 GLY A C 1
ATOM 771 O O . GLY A 1 98 ? -3.115 11.502 -2.268 1.00 98.12 98 GLY A O 1
ATOM 772 N N . SER A 1 99 ? -5.162 10.623 -1.982 1.00 98.06 99 SER A N 1
ATOM 773 C CA . SER A 1 99 ? -4.856 9.327 -2.600 1.00 98.06 99 SER A CA 1
ATOM 774 C C . SER A 1 99 ? -4.490 9.472 -4.072 1.00 98.06 99 SER A C 1
ATOM 776 O O . SER A 1 99 ? -3.489 8.914 -4.521 1.00 98.06 99 SER A O 1
ATOM 778 N N . TRP A 1 100 ? -5.269 10.246 -4.829 1.00 98.50 100 TRP A N 1
ATOM 779 C CA . TRP A 1 100 ? -5.033 10.446 -6.255 1.00 98.50 100 TRP A CA 1
ATOM 780 C C . TRP A 1 100 ? -3.701 11.157 -6.521 1.00 98.50 100 TRP A C 1
ATOM 782 O O . TRP A 1 100 ? -2.884 10.672 -7.308 1.00 98.50 100 TRP A O 1
ATOM 792 N N . LEU A 1 101 ? -3.437 12.266 -5.817 1.00 98.50 101 LEU A N 1
ATOM 793 C CA . LEU A 1 101 ? -2.172 13.004 -5.915 1.00 98.50 101 LEU A CA 1
ATOM 794 C C . LEU A 1 101 ? -0.991 12.174 -5.411 1.00 98.50 101 LEU A C 1
ATOM 796 O O . LEU A 1 101 ? 0.082 12.190 -6.016 1.00 98.50 101 LEU A O 1
ATOM 800 N N . GLY A 1 102 ? -1.193 11.409 -4.340 1.00 98.38 102 GLY A N 1
ATOM 801 C CA . GLY A 1 102 ? -0.206 10.479 -3.816 1.00 98.38 102 GLY A CA 1
ATOM 802 C C . GLY A 1 102 ? 0.195 9.427 -4.847 1.00 98.38 102 GLY A C 1
ATOM 803 O O . GLY A 1 102 ? 1.385 9.197 -5.061 1.00 98.38 102 GLY A O 1
ATOM 804 N N . ILE A 1 103 ? -0.781 8.810 -5.521 1.00 98.44 103 ILE A N 1
ATOM 805 C CA . ILE A 1 103 ? -0.527 7.807 -6.563 1.00 98.44 103 ILE A CA 1
ATOM 806 C C . ILE A 1 103 ? 0.171 8.461 -7.751 1.00 98.44 103 ILE A C 1
ATOM 808 O O . ILE A 1 103 ? 1.149 7.913 -8.250 1.00 98.44 103 ILE A O 1
ATOM 812 N N . LEU A 1 104 ? -0.258 9.654 -8.171 1.00 98.00 104 LEU A N 1
ATOM 813 C CA . LEU A 1 104 ? 0.418 10.404 -9.229 1.00 98.00 104 LEU A CA 1
ATOM 814 C C . LEU A 1 104 ? 1.909 10.616 -8.914 1.00 98.00 104 LEU A C 1
ATOM 816 O O . LEU A 1 104 ? 2.762 10.305 -9.749 1.00 98.00 104 LEU A O 1
ATOM 820 N N . ALA A 1 105 ? 2.225 11.098 -7.710 1.00 98.12 105 ALA A N 1
ATOM 821 C CA . ALA A 1 105 ? 3.600 11.309 -7.261 1.00 98.12 105 ALA A CA 1
ATOM 822 C C . ALA A 1 105 ? 4.386 9.991 -7.190 1.00 98.12 105 ALA A C 1
ATOM 824 O O . ALA A 1 105 ? 5.517 9.907 -7.675 1.00 98.12 105 ALA A O 1
ATOM 825 N N . MET A 1 106 ? 3.767 8.939 -6.652 1.00 97.94 106 MET A N 1
ATOM 826 C CA . MET A 1 106 ? 4.362 7.609 -6.585 1.00 97.94 106 MET A CA 1
ATOM 827 C C . MET A 1 106 ? 4.724 7.084 -7.974 1.00 97.94 106 MET A C 1
ATOM 829 O O . MET A 1 106 ? 5.850 6.637 -8.171 1.00 97.94 106 MET A O 1
ATOM 833 N N . LEU A 1 107 ? 3.815 7.155 -8.949 1.00 95.94 107 LEU A N 1
ATOM 834 C CA . LEU A 1 107 ? 4.064 6.666 -10.307 1.00 95.94 107 LEU A CA 1
ATOM 835 C C . LEU A 1 107 ? 5.115 7.505 -11.044 1.00 95.94 107 LEU A C 1
ATOM 837 O O . LEU A 1 107 ? 5.918 6.950 -11.798 1.00 95.94 107 LEU A O 1
ATOM 841 N N . LEU A 1 108 ? 5.165 8.818 -10.798 1.00 95.50 108 LEU A N 1
ATOM 842 C CA . LEU A 1 108 ? 6.198 9.697 -11.351 1.00 95.50 108 LEU A CA 1
ATOM 843 C C . LEU A 1 108 ? 7.609 9.264 -10.913 1.00 95.50 108 LEU A C 1
ATOM 845 O O . LEU A 1 108 ? 8.523 9.236 -11.736 1.00 95.50 108 LEU A O 1
ATOM 849 N N . ILE A 1 109 ? 7.770 8.888 -9.640 1.00 96.06 109 ILE A N 1
ATOM 850 C CA . ILE A 1 109 ? 9.043 8.435 -9.054 1.00 96.06 109 ILE A CA 1
ATOM 851 C C . ILE A 1 109 ? 9.342 6.981 -9.433 1.00 96.06 109 ILE A C 1
ATOM 853 O O . ILE A 1 109 ? 10.474 6.628 -9.779 1.00 96.06 109 ILE A O 1
ATOM 857 N N . PHE A 1 110 ? 8.321 6.126 -9.383 1.00 91.62 110 PHE A N 1
ATOM 858 C CA . PHE A 1 110 ? 8.451 4.693 -9.622 1.00 91.62 110 PHE A CA 1
ATOM 859 C C . PHE A 1 110 ? 8.791 4.365 -11.079 1.00 91.62 110 PHE A C 1
ATOM 861 O O . PHE A 1 110 ? 9.409 3.329 -11.331 1.00 91.62 110 PHE A O 1
ATOM 868 N N . LYS A 1 111 ? 8.429 5.263 -12.011 1.00 82.50 111 LYS A N 1
ATOM 869 C CA . LYS A 1 111 ? 8.617 5.205 -13.469 1.00 82.50 111 LYS A CA 1
ATOM 870 C C . LYS A 1 111 ? 9.596 4.108 -13.931 1.00 82.50 111 LYS A C 1
ATOM 872 O O . LYS A 1 111 ? 10.820 4.315 -13.923 1.00 82.50 111 LYS A O 1
ATOM 877 N N . PRO A 1 112 ? 9.076 2.937 -14.351 1.00 70.38 112 PRO A N 1
ATOM 878 C CA . PRO A 1 112 ? 9.875 1.908 -14.996 1.00 70.38 112 PRO A CA 1
ATOM 879 C C . PRO A 1 112 ? 10.492 2.499 -16.263 1.00 70.38 112 PRO A C 1
ATOM 881 O O . PRO A 1 112 ? 9.849 3.304 -16.932 1.00 70.38 112 PRO A O 1
ATOM 884 N N . THR A 1 113 ? 11.725 2.123 -16.605 1.00 65.62 113 THR A N 1
ATOM 885 C CA . THR A 1 113 ? 12.366 2.559 -17.855 1.00 65.62 113 THR A CA 1
ATOM 886 C C . THR A 1 113 ? 11.530 2.067 -19.045 1.00 65.62 113 THR A C 1
ATOM 888 O O . THR A 1 113 ? 11.507 0.856 -19.279 1.00 65.62 113 THR A O 1
ATOM 891 N N . PRO A 1 114 ? 10.819 2.942 -19.779 1.00 59.81 114 PRO A N 1
ATOM 892 C CA . PRO A 1 114 ? 9.830 2.485 -20.744 1.00 59.81 114 PRO A CA 1
ATOM 893 C C . PRO A 1 114 ? 10.439 2.283 -22.135 1.00 59.81 114 PRO A C 1
ATOM 895 O O . PRO A 1 114 ? 11.296 3.057 -22.558 1.00 59.81 114 PRO A O 1
ATOM 898 N N . ARG A 1 115 ? 9.938 1.278 -22.871 1.00 61.78 115 ARG A N 1
ATOM 899 C CA . ARG A 1 115 ? 10.025 1.231 -24.346 1.00 61.78 115 ARG A CA 1
ATOM 900 C C . ARG A 1 115 ? 8.887 2.029 -24.996 1.00 61.78 115 ARG A C 1
ATOM 902 O O . ARG A 1 115 ? 9.135 2.748 -25.956 1.00 61.78 115 ARG A O 1
ATOM 909 N N . ARG A 1 116 ? 7.678 1.987 -24.415 1.00 67.19 116 ARG A N 1
ATOM 910 C CA . ARG A 1 116 ? 6.556 2.926 -24.615 1.00 67.19 116 ARG A CA 1
ATOM 911 C C . ARG A 1 116 ? 5.763 3.010 -23.308 1.00 67.19 116 ARG A C 1
ATOM 913 O O . ARG A 1 116 ? 5.514 1.985 -22.683 1.00 67.19 116 ARG A O 1
ATOM 920 N N . ALA A 1 117 ? 5.412 4.214 -22.866 1.00 72.62 117 ALA A N 1
ATOM 921 C CA . ALA A 1 117 ? 4.647 4.427 -21.637 1.00 72.62 117 ALA A CA 1
ATOM 922 C C . ALA A 1 117 ? 3.270 4.994 -21.980 1.00 72.62 117 ALA A C 1
ATOM 924 O O . ALA A 1 117 ? 3.179 5.910 -22.798 1.00 72.62 117 ALA A O 1
ATOM 925 N N . LEU A 1 118 ? 2.213 4.489 -21.331 1.00 85.25 118 LEU A N 1
ATOM 926 C CA . LEU A 1 118 ? 0.948 5.219 -21.297 1.00 85.25 118 LEU A CA 1
ATOM 927 C C . LEU A 1 118 ? 1.186 6.615 -20.700 1.00 85.25 118 LEU A C 1
ATOM 929 O O . LEU A 1 118 ? 2.064 6.767 -19.840 1.00 85.25 118 LEU A O 1
ATOM 933 N N . PRO A 1 119 ? 0.388 7.622 -21.095 1.00 91.31 119 PRO A N 1
ATOM 934 C CA . PRO A 1 119 ? 0.355 8.896 -20.397 1.00 91.31 119 PRO A CA 1
ATOM 935 C C . PRO A 1 119 ? 0.233 8.678 -18.885 1.00 91.31 119 PRO A C 1
ATOM 937 O O . PRO A 1 119 ? -0.552 7.839 -18.430 1.00 91.31 119 PRO A O 1
ATOM 940 N N . LEU A 1 120 ? 1.015 9.431 -18.106 1.00 92.25 120 LEU A N 1
ATOM 941 C CA . LEU A 1 120 ? 1.058 9.293 -16.648 1.00 92.25 120 LEU A CA 1
ATOM 942 C C . LEU A 1 120 ? -0.343 9.415 -16.042 1.00 92.25 120 LEU A C 1
ATOM 944 O O . LEU A 1 120 ? -0.696 8.619 -15.186 1.00 92.25 120 LEU A O 1
ATOM 948 N N . ILE A 1 121 ? -1.161 10.333 -16.563 1.00 95.31 121 ILE A N 1
ATOM 949 C CA . ILE A 1 121 ? -2.543 10.534 -16.123 1.00 95.31 121 ILE A CA 1
ATOM 950 C C . ILE A 1 121 ? -3.403 9.271 -16.269 1.00 95.31 121 ILE A C 1
ATOM 952 O O . ILE A 1 121 ? -4.101 8.902 -15.334 1.00 95.31 121 ILE A O 1
ATOM 956 N N . ILE A 1 122 ? -3.288 8.554 -17.393 1.00 95.19 122 ILE A N 1
ATOM 957 C CA . ILE A 1 122 ? -4.036 7.311 -17.636 1.00 95.19 122 ILE A CA 1
ATOM 958 C C . ILE A 1 122 ? -3.549 6.218 -16.682 1.00 95.19 122 ILE A C 1
ATOM 960 O O . ILE A 1 122 ? -4.354 5.498 -16.097 1.00 95.19 122 ILE A O 1
ATOM 964 N N . SER A 1 123 ? -2.231 6.120 -16.486 1.00 94.69 123 SER A N 1
ATOM 965 C CA . SER A 1 123 ? -1.645 5.173 -15.531 1.00 94.69 123 SER A CA 1
ATOM 966 C C . SER A 1 123 ? -2.124 5.445 -14.104 1.00 94.69 123 SER A C 1
ATOM 968 O O . SER A 1 123 ? -2.539 4.518 -13.414 1.00 94.69 123 SER A O 1
ATOM 970 N N . THR A 1 124 ? -2.126 6.713 -13.684 1.00 96.75 124 THR A N 1
ATOM 971 C CA . THR A 1 124 ? -2.650 7.150 -12.387 1.00 96.75 124 THR A CA 1
ATOM 972 C C . THR A 1 124 ? -4.116 6.781 -12.245 1.00 96.75 124 THR A C 1
ATOM 974 O O . THR A 1 124 ? -4.466 6.186 -11.236 1.00 96.75 124 THR A O 1
ATOM 977 N N . SER A 1 125 ? -4.958 7.053 -13.246 1.00 97.50 125 SER A N 1
ATOM 978 C CA . SER A 1 125 ? -6.379 6.691 -13.202 1.00 97.50 125 SER A CA 1
ATOM 979 C C . SER A 1 125 ? -6.588 5.190 -13.024 1.00 97.50 125 SER A C 1
ATOM 981 O O . SER A 1 125 ? -7.374 4.796 -12.172 1.00 97.50 125 SER A O 1
ATOM 983 N N . ILE A 1 126 ? -5.851 4.345 -13.754 1.00 96.62 126 ILE A N 1
ATOM 984 C CA . ILE A 1 126 ? -5.955 2.882 -13.620 1.00 96.62 126 ILE A CA 1
ATOM 985 C C . ILE A 1 126 ? -5.569 2.431 -12.206 1.00 96.62 126 ILE A C 1
ATOM 987 O O . ILE A 1 126 ? -6.300 1.662 -11.581 1.00 96.62 126 ILE A O 1
ATOM 991 N N . VAL A 1 127 ? -4.424 2.895 -11.696 1.00 97.88 127 VAL A N 1
ATOM 992 C CA . VAL A 1 127 ? -3.948 2.511 -10.357 1.00 97.88 127 VAL A CA 1
ATOM 993 C C . VAL A 1 127 ? -4.891 3.040 -9.279 1.00 97.88 127 VAL A C 1
ATOM 995 O O . VAL A 1 127 ? -5.230 2.298 -8.362 1.00 97.88 127 VAL A O 1
ATOM 998 N N . PHE A 1 128 ? -5.360 4.281 -9.416 1.00 98.44 128 PHE A N 1
ATOM 999 C CA . PHE A 1 128 ? -6.308 4.902 -8.500 1.00 98.44 128 PHE A CA 1
ATOM 1000 C C . PHE A 1 128 ? -7.644 4.159 -8.474 1.00 98.44 128 PHE A C 1
ATOM 1002 O O . PHE A 1 128 ? -8.122 3.856 -7.392 1.00 98.44 128 PHE A O 1
ATOM 1009 N N . SER A 1 129 ? -8.211 3.765 -9.619 1.00 98.44 129 SER A N 1
ATOM 1010 C CA . SER A 1 129 ? -9.455 2.982 -9.644 1.00 98.44 129 SER A CA 1
ATOM 1011 C C . SER A 1 129 ? -9.325 1.663 -8.881 1.00 98.44 129 SER A C 1
ATOM 1013 O O . SER A 1 129 ? -10.184 1.336 -8.064 1.00 98.44 129 SER A O 1
ATOM 1015 N N . TRP A 1 130 ? -8.236 0.920 -9.095 1.00 98.44 130 TRP A N 1
ATOM 1016 C CA . TRP A 1 130 ? -7.991 -0.321 -8.358 1.00 98.44 130 TRP A CA 1
ATOM 1017 C C . TRP A 1 130 ? -7.738 -0.084 -6.866 1.00 98.44 130 TRP A C 1
ATOM 1019 O O . TRP A 1 130 ? -8.256 -0.830 -6.034 1.00 98.44 130 TRP A O 1
ATOM 1029 N N . TYR A 1 131 ? -6.984 0.964 -6.524 1.00 98.44 131 TYR A N 1
ATOM 1030 C CA . TYR A 1 131 ? -6.788 1.407 -5.146 1.00 98.44 131 TYR A CA 1
ATOM 1031 C C . TYR A 1 131 ? -8.128 1.710 -4.468 1.00 98.44 131 TYR A C 1
ATOM 1033 O O . TYR A 1 131 ? -8.400 1.156 -3.412 1.00 98.44 131 TYR A O 1
ATOM 1041 N N . THR A 1 132 ? -8.983 2.519 -5.096 1.00 98.25 132 THR A N 1
ATOM 1042 C CA . THR A 1 132 ? -10.299 2.923 -4.589 1.00 98.25 132 THR A CA 1
ATOM 1043 C C . THR A 1 132 ? -11.189 1.714 -4.329 1.00 98.25 132 THR A C 1
ATOM 1045 O O . THR A 1 132 ? -11.761 1.606 -3.247 1.00 98.25 132 THR A O 1
ATOM 1048 N N . VAL A 1 133 ? -11.263 0.773 -5.277 1.00 98.31 133 VAL A N 1
ATOM 1049 C CA . VAL A 1 133 ? -12.029 -0.471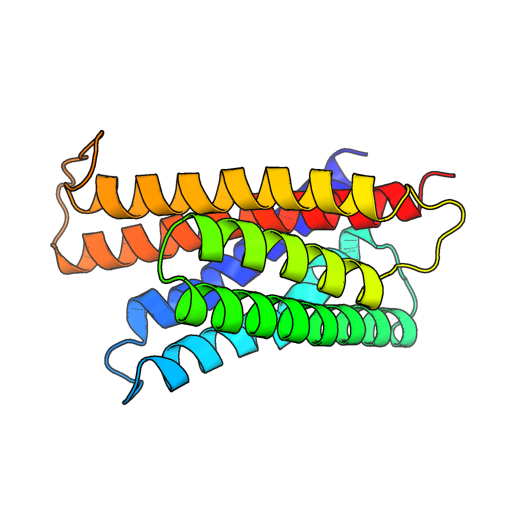 -5.099 1.00 98.31 133 VAL A CA 1
ATOM 1050 C C . VAL A 1 133 ? -11.508 -1.259 -3.899 1.00 98.31 133 VAL A C 1
ATOM 1052 O O . VAL A 1 133 ? -12.293 -1.644 -3.039 1.00 98.31 133 VAL A O 1
ATOM 1055 N N . GLY A 1 134 ? -10.193 -1.476 -3.805 1.00 98.31 134 GLY A N 1
ATOM 1056 C CA . GLY A 1 134 ? -9.603 -2.222 -2.691 1.00 98.31 134 GLY A CA 1
ATOM 1057 C C . GLY A 1 134 ? -9.752 -1.521 -1.340 1.00 98.31 134 GLY A C 1
ATOM 1058 O O . GLY A 1 134 ? -10.025 -2.172 -0.333 1.00 98.31 134 GLY A O 1
ATOM 1059 N N . TYR A 1 135 ? -9.598 -0.198 -1.314 1.00 97.69 135 TYR A N 1
ATOM 1060 C CA . TYR A 1 135 ? -9.669 0.617 -0.107 1.00 97.69 135 TYR A CA 1
ATOM 1061 C C . TYR A 1 135 ? -11.083 0.625 0.479 1.00 97.69 135 TYR A C 1
ATOM 1063 O O . TYR A 1 135 ? -11.256 0.208 1.624 1.00 97.69 135 TYR A O 1
ATOM 1071 N N . TYR A 1 136 ? -12.092 1.000 -0.316 1.00 97.31 136 TYR A N 1
ATOM 1072 C CA . TYR A 1 136 ? -13.479 1.078 0.155 1.00 97.31 136 TYR A CA 1
ATOM 1073 C C . TYR A 1 136 ? -14.114 -0.296 0.375 1.00 97.31 136 TYR A C 1
ATOM 1075 O O . TYR A 1 136 ? -14.917 -0.452 1.291 1.00 97.31 136 TYR A O 1
ATOM 1083 N N . LEU A 1 137 ? -13.734 -1.324 -0.396 1.00 97.62 137 LEU A N 1
ATOM 1084 C CA . LEU A 1 137 ? -14.157 -2.695 -0.092 1.00 97.62 137 LEU A CA 1
ATOM 1085 C C . LEU A 1 137 ? -13.579 -3.165 1.249 1.00 97.62 137 LEU A C 1
ATOM 1087 O O . LEU A 1 137 ? -14.276 -3.810 2.030 1.00 97.62 137 LEU A O 1
ATOM 1091 N N . GLY A 1 138 ? -12.320 -2.818 1.526 1.00 97.75 138 GLY A N 1
ATOM 1092 C CA . GLY A 1 138 ? -11.676 -3.092 2.806 1.00 97.75 138 GLY A CA 1
ATOM 1093 C C . GLY A 1 138 ? -12.366 -2.382 3.969 1.00 97.75 138 GLY A C 1
ATOM 1094 O O . GLY A 1 138 ? -12.637 -3.020 4.982 1.00 97.75 138 GLY A O 1
ATOM 1095 N N . GLU A 1 139 ? -12.710 -1.103 3.803 1.00 96.12 139 GLU A N 1
ATOM 1096 C CA . GLU A 1 139 ? -13.472 -0.329 4.788 1.00 96.12 139 GLU A CA 1
ATOM 1097 C C . GLU A 1 139 ? -14.859 -0.940 5.042 1.00 96.12 139 GLU A C 1
ATOM 1099 O O . GLU A 1 139 ? -15.246 -1.161 6.193 1.00 96.12 139 GLU A O 1
ATOM 1104 N N . MET A 1 140 ? -15.588 -1.278 3.974 1.00 97.12 140 MET A N 1
ATOM 1105 C CA . MET A 1 140 ? -16.899 -1.920 4.069 1.00 97.12 140 MET A CA 1
ATOM 1106 C C . MET A 1 140 ? -16.804 -3.227 4.861 1.00 97.12 140 MET A C 1
ATOM 1108 O O . MET A 1 140 ? -17.518 -3.388 5.846 1.00 97.12 140 MET A O 1
ATOM 1112 N N . LEU A 1 141 ? -15.881 -4.128 4.501 1.00 96.94 141 LEU A N 1
ATOM 1113 C CA . LEU A 1 141 ? -15.679 -5.381 5.236 1.00 96.94 141 LEU A CA 1
ATOM 1114 C C . LEU A 1 141 ? -15.247 -5.140 6.682 1.00 96.94 141 LEU A C 1
ATOM 1116 O O . LEU A 1 141 ? -15.722 -5.833 7.580 1.00 96.94 141 LEU A O 1
ATOM 1120 N N . TYR A 1 142 ? -14.377 -4.160 6.928 1.00 97.25 142 TYR A N 1
ATOM 1121 C CA . TYR A 1 142 ? -13.925 -3.819 8.271 1.00 97.25 142 TYR A CA 1
ATOM 1122 C C . TYR A 1 142 ? -15.102 -3.467 9.186 1.00 97.25 142 TYR A C 1
ATOM 1124 O O . TYR A 1 142 ? -15.177 -3.981 10.306 1.00 97.25 142 TYR A O 1
ATOM 1132 N N . TYR A 1 143 ? -16.034 -2.630 8.721 1.00 97.00 143 TYR A N 1
ATOM 1133 C CA . TYR A 1 143 ? -17.222 -2.277 9.497 1.00 97.00 143 TYR A CA 1
ATOM 1134 C C . TYR A 1 143 ? -18.241 -3.416 9.557 1.00 97.00 143 TYR A C 1
ATOM 1136 O O . TYR A 1 143 ? -18.693 -3.743 10.655 1.00 97.00 143 TYR A O 1
ATOM 1144 N N . SER A 1 144 ? -18.533 -4.071 8.432 1.00 97.06 144 SER A N 1
ATOM 1145 C CA . SER A 1 144 ? -19.488 -5.183 8.353 1.00 97.06 144 SER A CA 1
ATOM 1146 C C . SER A 1 144 ? -19.136 -6.324 9.305 1.00 97.06 144 SER A C 1
ATOM 1148 O O . SER A 1 144 ? -19.996 -6.784 10.054 1.00 97.06 144 SER A O 1
ATOM 1150 N N . LEU A 1 145 ? -17.864 -6.743 9.348 1.00 96.94 145 LEU A N 1
ATOM 1151 C CA . LEU A 1 145 ? -17.396 -7.817 10.236 1.00 96.94 145 LEU A CA 1
ATOM 1152 C C . LEU A 1 145 ? -17.531 -7.453 11.719 1.00 96.94 145 LEU A C 1
ATOM 1154 O O . LEU A 1 145 ? -17.686 -8.337 12.551 1.00 96.94 145 LEU A O 1
ATOM 1158 N N . GLN A 1 146 ? -17.493 -6.162 12.056 1.00 96.69 146 GLN A N 1
ATOM 1159 C CA . GLN A 1 146 ? -17.697 -5.654 13.416 1.00 96.69 146 GLN A CA 1
ATOM 1160 C C . GLN A 1 146 ? -19.176 -5.432 13.769 1.00 96.69 146 GLN A C 1
ATOM 1162 O O . GLN A 1 146 ? -19.460 -4.795 14.785 1.00 96.69 146 GLN A O 1
ATOM 1167 N N . GLY A 1 147 ? -20.110 -5.900 12.935 1.00 94.62 147 GLY A N 1
ATOM 1168 C CA . GLY A 1 147 ? -21.544 -5.662 13.115 1.00 94.62 147 GLY A CA 1
ATOM 1169 C C . GLY A 1 147 ? -21.946 -4.196 12.918 1.00 94.62 147 GLY A C 1
ATOM 1170 O O . GLY A 1 147 ? -22.948 -3.753 13.471 1.00 94.62 147 GLY A O 1
ATOM 1171 N N . LYS A 1 148 ? -21.151 -3.418 12.171 1.00 92.81 148 LYS A N 1
ATOM 1172 C CA . LYS A 1 148 ? -21.391 -2.000 11.856 1.00 92.81 148 LYS A CA 1
ATOM 1173 C C . LYS A 1 148 ? -21.635 -1.817 10.353 1.00 92.81 148 LYS A C 1
ATOM 1175 O O . LYS A 1 148 ? -21.363 -2.706 9.554 1.00 92.81 148 LYS A O 1
ATOM 1180 N N . GLY A 1 149 ? -22.081 -0.627 9.956 1.00 89.81 149 GLY A N 1
ATOM 1181 C CA . GLY A 1 149 ? -22.254 -0.267 8.545 1.00 89.81 149 GLY A CA 1
ATOM 1182 C C . GLY A 1 149 ? -23.564 -0.775 7.936 1.00 89.81 149 GLY A C 1
ATOM 1183 O O . GLY A 1 149 ? -24.530 -1.037 8.646 1.00 89.81 149 GLY A O 1
ATOM 1184 N N . THR A 1 150 ? -23.607 -0.861 6.604 1.00 87.31 150 THR A N 1
ATOM 1185 C CA . THR A 1 150 ? -24.828 -1.161 5.830 1.00 87.31 150 THR A CA 1
ATOM 1186 C C . THR A 1 150 ? -25.131 -2.652 5.699 1.00 87.31 150 THR A C 1
ATOM 1188 O O . THR A 1 150 ? -26.268 -3.019 5.420 1.00 87.31 150 THR A O 1
ATOM 1191 N N . THR A 1 151 ? -24.125 -3.513 5.879 1.00 92.88 151 THR A N 1
ATOM 1192 C CA . THR A 1 151 ? -24.230 -4.972 5.710 1.00 92.88 151 THR A CA 1
ATOM 1193 C C . THR A 1 151 ? -23.577 -5.699 6.893 1.00 92.88 151 THR A C 1
ATOM 1195 O O . THR A 1 151 ? -22.542 -6.343 6.721 1.00 92.88 151 THR A O 1
ATOM 1198 N N . PRO A 1 152 ? -24.118 -5.562 8.118 1.00 93.25 152 PRO A N 1
ATOM 1199 C CA . PRO A 1 152 ? -23.533 -6.186 9.300 1.00 93.25 152 PRO A CA 1
ATOM 1200 C C . PRO A 1 152 ? -23.523 -7.714 9.165 1.00 93.25 152 PRO A C 1
ATOM 1202 O O . PRO A 1 152 ? -24.492 -8.317 8.705 1.00 93.25 152 PRO A O 1
ATOM 1205 N N . VAL A 1 153 ? -22.419 -8.337 9.577 1.00 94.25 153 VAL A N 1
ATOM 1206 C CA . 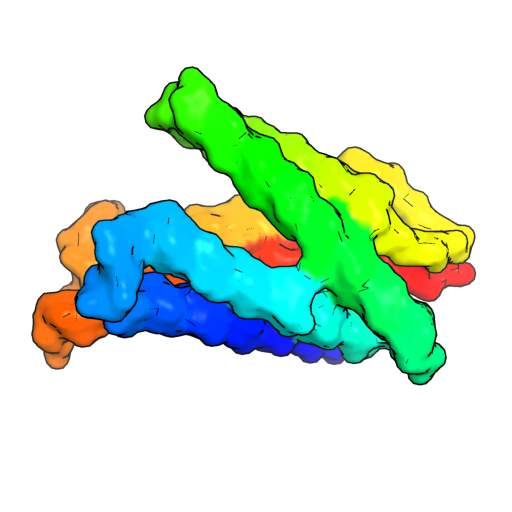VAL A 1 153 ? -22.246 -9.793 9.590 1.00 94.25 153 VAL A CA 1
ATOM 1207 C C . VAL A 1 153 ? -22.097 -10.249 11.033 1.00 94.25 153 VAL A C 1
ATOM 1209 O O . VAL A 1 153 ? -21.193 -9.806 11.740 1.00 94.25 153 VAL A O 1
ATOM 1212 N N . GLU A 1 154 ? -22.961 -11.162 11.465 1.00 92.69 154 GLU A N 1
ATOM 1213 C CA . GLU A 1 154 ? -22.823 -11.817 12.762 1.00 92.69 154 GLU A CA 1
ATOM 1214 C C . GLU A 1 154 ? -21.839 -12.982 12.651 1.00 92.69 154 GLU A C 1
ATOM 1216 O O . GLU A 1 154 ? -22.017 -13.909 11.861 1.00 92.69 154 GLU A O 1
ATOM 1221 N N . LEU A 1 155 ? -20.771 -12.929 13.445 1.00 92.94 155 LEU A N 1
ATOM 1222 C CA . LEU A 1 155 ? -19.769 -13.983 13.521 1.00 92.94 155 LEU A CA 1
ATOM 1223 C C . LEU A 1 155 ? -19.801 -14.603 14.913 1.00 92.94 155 LEU A C 1
ATOM 1225 O O . LEU A 1 155 ? -19.754 -13.889 15.912 1.00 92.94 155 LEU A O 1
ATOM 1229 N N . ALA A 1 156 ? -19.786 -15.934 14.983 1.00 96.00 156 ALA A N 1
ATOM 1230 C CA . ALA A 1 156 ? -19.653 -16.686 16.232 1.00 96.00 156 ALA A CA 1
ATOM 1231 C C . ALA A 1 156 ? -18.201 -16.651 16.762 1.00 96.00 156 ALA A C 1
ATOM 1233 O O . ALA A 1 156 ? -17.561 -17.679 16.976 1.00 96.00 156 ALA A O 1
ATOM 1234 N N . LEU A 1 157 ? -17.645 -15.448 16.916 1.00 96.00 157 LEU A N 1
ATOM 1235 C CA . LEU A 1 157 ? -16.278 -15.179 17.349 1.00 96.00 157 LEU A CA 1
ATOM 1236 C C . LEU A 1 157 ? -16.280 -14.180 18.508 1.00 96.00 157 LEU A C 1
ATOM 1238 O O . LEU A 1 157 ? -17.192 -13.376 18.665 1.00 96.00 157 LEU A O 1
ATOM 1242 N N . SER A 1 158 ? -15.212 -14.184 19.307 1.00 97.00 158 SER A N 1
ATOM 1243 C CA . SER A 1 158 ? -15.029 -13.144 20.324 1.00 97.00 158 SER A CA 1
ATOM 1244 C C . SER A 1 158 ? -14.853 -11.761 19.678 1.00 97.00 158 SER A C 1
ATOM 1246 O O . SER A 1 158 ? -14.223 -11.651 18.624 1.00 97.00 158 SER A O 1
ATOM 1248 N N . ASN A 1 159 ? -15.292 -10.690 20.353 1.00 95.62 159 ASN A N 1
ATOM 1249 C CA . ASN A 1 159 ? -15.110 -9.302 19.888 1.00 95.62 159 ASN A CA 1
ATOM 1250 C C . ASN A 1 159 ? -13.655 -8.985 19.512 1.00 95.62 159 ASN A C 1
ATOM 1252 O O . ASN A 1 159 ? -13.381 -8.297 18.530 1.00 95.62 159 ASN A O 1
ATOM 1256 N N . ARG A 1 160 ? -12.697 -9.529 20.271 1.00 95.62 160 ARG A N 1
ATOM 1257 C CA . ARG A 1 160 ? -11.272 -9.369 19.978 1.00 95.62 160 ARG A CA 1
ATOM 1258 C C . ARG A 1 160 ? -10.891 -10.034 18.656 1.00 95.62 160 ARG A C 1
ATOM 1260 O O . ARG A 1 160 ? -10.198 -9.419 17.854 1.00 95.62 160 ARG A O 1
ATOM 1267 N N . SER A 1 161 ? -11.334 -11.269 18.430 1.00 97.25 161 SER A N 1
ATOM 1268 C CA . SER A 1 161 ? -11.084 -11.995 17.179 1.00 97.25 161 SER A CA 1
ATOM 1269 C C . SER A 1 161 ? -11.718 -11.285 15.984 1.00 97.25 161 SER A C 1
ATOM 1271 O O . SER A 1 161 ? -11.080 -11.182 14.942 1.00 97.25 161 SER A O 1
ATOM 1273 N N . ILE A 1 162 ? -12.924 -10.737 16.153 1.00 97.31 162 ILE A N 1
ATOM 1274 C CA . ILE A 1 162 ? -13.623 -9.966 15.119 1.00 97.31 162 ILE A CA 1
ATOM 1275 C C . ILE A 1 162 ? -12.786 -8.764 14.665 1.00 97.31 162 ILE A C 1
ATOM 1277 O O . ILE A 1 162 ? -12.542 -8.605 13.471 1.00 97.31 162 ILE A O 1
ATOM 1281 N N . VAL A 1 163 ? -12.275 -7.953 15.600 1.00 96.25 163 VAL A N 1
ATOM 1282 C CA . VAL A 1 163 ? -11.437 -6.784 15.266 1.00 96.25 163 VAL A CA 1
ATOM 1283 C C . VAL A 1 163 ? -10.151 -7.198 14.542 1.00 96.25 163 VAL A C 1
ATOM 1285 O O . VAL A 1 163 ? -9.732 -6.526 13.600 1.00 96.25 163 VAL A O 1
ATOM 1288 N N . LEU A 1 164 ? -9.528 -8.311 14.945 1.00 97.69 164 LEU A N 1
ATOM 1289 C CA . LEU A 1 164 ? -8.336 -8.835 14.270 1.00 97.69 164 LEU A CA 1
ATOM 1290 C C . LEU A 1 164 ? -8.643 -9.231 12.822 1.00 97.69 164 LEU A C 1
ATOM 1292 O O . LEU A 1 164 ? -7.948 -8.788 11.909 1.00 97.69 164 LEU A O 1
ATOM 1296 N N . VAL A 1 165 ? -9.698 -10.022 12.611 1.00 97.75 165 VAL A N 1
ATOM 1297 C CA . VAL A 1 165 ? -10.121 -10.464 11.274 1.00 97.75 165 VAL A CA 1
ATOM 1298 C C . VAL A 1 165 ? -10.494 -9.267 10.404 1.00 97.75 165 VAL A C 1
ATOM 1300 O O . VAL A 1 165 ? -10.059 -9.204 9.259 1.00 97.75 165 VAL A O 1
ATOM 1303 N N . ALA A 1 166 ? -11.206 -8.279 10.951 1.00 97.69 166 ALA A N 1
ATOM 1304 C CA . ALA A 1 166 ? -11.575 -7.057 10.242 1.00 97.69 166 ALA A CA 1
ATOM 1305 C C . ALA A 1 166 ? -10.347 -6.283 9.731 1.00 97.69 166 ALA A C 1
ATOM 1307 O O . ALA A 1 166 ? -10.301 -5.889 8.565 1.00 97.69 166 ALA A O 1
ATOM 1308 N N . ARG A 1 167 ? -9.315 -6.099 10.569 1.00 97.88 167 ARG A N 1
ATOM 1309 C CA . ARG A 1 167 ? -8.067 -5.421 10.165 1.00 97.88 167 ARG A CA 1
ATOM 1310 C C . ARG A 1 167 ? -7.326 -6.193 9.074 1.00 97.88 167 ARG A C 1
ATOM 1312 O O . ARG A 1 167 ? -6.858 -5.597 8.109 1.00 97.88 167 ARG A O 1
ATOM 1319 N N . LEU A 1 168 ? -7.238 -7.516 9.193 1.00 98.38 168 LEU A N 1
ATOM 1320 C CA . LEU A 1 168 ? -6.577 -8.350 8.183 1.00 98.38 168 LEU A CA 1
ATOM 1321 C C . LEU A 1 168 ? -7.349 -8.374 6.862 1.00 98.38 168 LEU A C 1
ATOM 1323 O O . LEU A 1 168 ? -6.727 -8.301 5.805 1.00 98.38 168 LEU A O 1
ATOM 1327 N N . ALA A 1 169 ? -8.682 -8.428 6.915 1.00 98.19 169 ALA A N 1
ATOM 1328 C CA . ALA A 1 169 ? -9.544 -8.354 5.740 1.00 98.19 169 ALA A CA 1
ATOM 1329 C C . ALA A 1 169 ? -9.329 -7.039 4.980 1.00 98.19 169 ALA A C 1
ATOM 1331 O O . ALA A 1 169 ? -9.174 -7.059 3.759 1.00 98.19 169 ALA A O 1
ATOM 1332 N N . TRP A 1 170 ? -9.200 -5.915 5.695 1.00 98.38 170 TRP A N 1
ATOM 1333 C CA . TRP A 1 170 ? -8.820 -4.646 5.072 1.00 98.38 170 TRP A CA 1
ATOM 1334 C C . TRP A 1 170 ? -7.451 -4.753 4.389 1.00 98.38 170 TRP A C 1
ATOM 1336 O O . TRP A 1 170 ? -7.316 -4.392 3.220 1.00 98.38 170 TRP A O 1
ATOM 1346 N N . GLY A 1 171 ? -6.457 -5.339 5.061 1.00 98.31 171 GLY A N 1
ATOM 1347 C CA . GLY A 1 171 ? -5.140 -5.596 4.473 1.00 98.31 171 GLY A CA 1
ATOM 1348 C C . GLY A 1 171 ? -5.200 -6.418 3.180 1.00 98.31 171 GLY A C 1
ATOM 1349 O O . GLY A 1 171 ? -4.502 -6.088 2.218 1.00 98.31 171 GLY A O 1
ATOM 1350 N N . VAL A 1 172 ? -6.062 -7.438 3.113 1.00 98.69 172 VAL A N 1
ATOM 1351 C CA . VAL A 1 172 ? -6.300 -8.233 1.895 1.00 98.69 172 VAL A CA 1
ATOM 1352 C C . VAL A 1 172 ? -6.880 -7.362 0.781 1.00 98.69 172 VAL A C 1
ATOM 1354 O O . VAL A 1 172 ? -6.313 -7.319 -0.309 1.00 98.69 172 VAL A O 1
ATOM 1357 N N . CYS A 1 173 ? -7.971 -6.637 1.036 1.00 98.62 173 CYS A N 1
ATOM 1358 C CA . CYS A 1 173 ? -8.634 -5.816 0.017 1.00 98.62 173 CYS A CA 1
ATOM 1359 C C . CYS A 1 173 ? -7.738 -4.685 -0.496 1.00 98.62 173 CYS A C 1
ATOM 1361 O O . CYS A 1 173 ? -7.612 -4.500 -1.708 1.00 98.62 173 CYS A O 1
ATOM 1363 N N . PHE A 1 174 ? -7.052 -3.987 0.412 1.00 98.50 174 PHE A N 1
ATOM 1364 C CA . PHE A 1 174 ? -6.068 -2.966 0.065 1.00 98.50 174 PHE A CA 1
ATOM 1365 C C . PHE A 1 174 ? -4.949 -3.548 -0.801 1.00 98.50 174 PHE A C 1
ATOM 1367 O O . PHE A 1 174 ? -4.603 -2.993 -1.844 1.00 98.50 174 PHE A O 1
ATOM 1374 N N . GLY A 1 175 ? -4.405 -4.692 -0.381 1.00 98.50 175 GLY A N 1
ATOM 1375 C CA . GLY A 1 175 ? -3.329 -5.384 -1.072 1.00 98.50 175 GLY A CA 1
ATOM 1376 C C . GLY A 1 175 ? -3.717 -5.832 -2.479 1.00 98.50 175 GLY A C 1
ATOM 1377 O O . GLY A 1 175 ? -2.952 -5.612 -3.417 1.00 98.50 175 GLY A O 1
ATOM 1378 N N . LEU A 1 176 ? -4.923 -6.382 -2.641 1.00 98.44 176 LEU A N 1
ATOM 1379 C CA . LEU A 1 176 ? -5.463 -6.780 -3.940 1.00 98.44 176 LEU A CA 1
ATOM 1380 C C . LEU A 1 176 ? -5.669 -5.573 -4.854 1.00 98.44 176 LEU A C 1
ATOM 1382 O O . LEU A 1 176 ? -5.228 -5.611 -6.001 1.00 98.44 176 LEU A O 1
ATOM 1386 N N . GLY A 1 177 ? -6.288 -4.499 -4.359 1.00 98.38 177 GLY A N 1
ATOM 1387 C CA . GLY A 1 177 ? -6.517 -3.281 -5.137 1.00 98.38 177 GLY A CA 1
ATOM 1388 C C . GLY A 1 177 ? -5.208 -2.623 -5.566 1.00 98.38 177 GLY A C 1
ATOM 1389 O O . GLY A 1 177 ? -4.865 -2.591 -6.749 1.00 98.38 177 GLY A O 1
ATOM 1390 N N . MET A 1 178 ? -4.414 -2.160 -4.600 1.00 98.31 178 MET A N 1
ATOM 1391 C CA . MET A 1 178 ? -3.158 -1.458 -4.877 1.00 98.31 178 MET A CA 1
ATOM 1392 C C . MET A 1 178 ? -2.156 -2.347 -5.631 1.00 98.31 178 MET A C 1
ATOM 1394 O O . MET A 1 178 ? -1.541 -1.909 -6.607 1.00 98.31 178 MET A O 1
ATOM 1398 N N . GLY A 1 179 ? -2.035 -3.619 -5.241 1.00 98.06 179 GLY A N 1
ATOM 1399 C CA . GLY A 1 179 ? -1.161 -4.592 -5.893 1.00 98.06 179 GLY A CA 1
ATOM 1400 C C . GLY A 1 179 ? -1.535 -4.842 -7.352 1.00 98.06 179 GLY A C 1
ATOM 1401 O O . GLY A 1 179 ? -0.654 -4.841 -8.211 1.00 98.06 179 GLY A O 1
ATOM 1402 N N . THR A 1 180 ? -2.829 -4.982 -7.661 1.00 98.19 180 THR A N 1
ATOM 1403 C CA . THR A 1 180 ? -3.314 -5.150 -9.044 1.00 98.19 180 THR A CA 1
ATOM 1404 C C . THR A 1 180 ? -3.036 -3.908 -9.883 1.00 98.19 180 THR A C 1
ATOM 1406 O O . THR A 1 180 ? -2.495 -4.028 -10.986 1.00 98.19 180 THR A O 1
ATOM 1409 N N . GLY A 1 181 ? -3.320 -2.713 -9.355 1.00 97.25 181 GLY A N 1
ATOM 1410 C CA . GLY A 1 181 ? -3.032 -1.451 -10.039 1.00 97.25 181 GLY A CA 1
ATOM 1411 C C . GLY A 1 181 ? -1.549 -1.314 -10.400 1.00 97.25 181 GLY A C 1
ATOM 1412 O O . GLY A 1 181 ? -1.196 -1.105 -11.565 1.00 97.25 181 GLY A O 1
ATOM 1413 N N . LEU A 1 182 ? -0.657 -1.502 -9.425 1.00 96.75 182 LEU A N 1
ATOM 1414 C CA . LEU A 1 182 ? 0.790 -1.405 -9.639 1.00 96.75 182 LEU A CA 1
ATOM 1415 C C . LEU A 1 182 ? 1.338 -2.520 -10.542 1.00 96.75 182 LEU A C 1
ATOM 1417 O O . LEU A 1 182 ? 2.228 -2.280 -11.366 1.00 96.75 182 LEU A O 1
ATOM 1421 N N . ALA A 1 183 ? 0.804 -3.737 -10.441 1.00 95.88 183 ALA A N 1
ATOM 1422 C CA . ALA A 1 183 ? 1.156 -4.833 -11.338 1.00 95.88 183 ALA A CA 1
ATOM 1423 C C . ALA A 1 183 ? 0.772 -4.518 -12.794 1.00 95.88 183 ALA A C 1
ATOM 1425 O O . ALA A 1 183 ? 1.579 -4.722 -13.703 1.00 95.88 183 ALA A O 1
ATOM 1426 N N . HIS A 1 184 ? -0.412 -3.944 -13.030 1.00 93.50 184 HIS A N 1
ATOM 1427 C CA . HIS A 1 184 ? -0.811 -3.460 -14.353 1.00 93.50 184 HIS A CA 1
ATOM 1428 C C . HIS A 1 184 ? 0.138 -2.381 -14.878 1.00 93.50 184 HIS A C 1
ATOM 1430 O O . HIS A 1 184 ? 0.630 -2.486 -16.004 1.00 93.50 184 HIS A O 1
ATOM 1436 N N . TYR A 1 185 ? 0.449 -1.379 -14.053 1.00 92.62 185 TYR A N 1
ATOM 1437 C CA . TYR A 1 185 ? 1.365 -0.299 -14.420 1.00 92.62 185 TYR A CA 1
ATOM 1438 C C . TYR A 1 185 ? 2.752 -0.822 -14.839 1.00 92.62 185 TYR A C 1
ATOM 1440 O O . TYR A 1 185 ? 3.304 -0.437 -15.878 1.00 92.62 185 TYR A O 1
ATOM 1448 N N . THR A 1 186 ? 3.299 -1.764 -14.068 1.00 90.94 186 THR A N 1
ATOM 1449 C CA . THR A 1 186 ? 4.603 -2.379 -14.364 1.00 90.94 186 THR A CA 1
ATOM 1450 C C . THR A 1 186 ? 4.572 -3.291 -15.593 1.00 90.94 186 THR A C 1
ATOM 1452 O O . THR A 1 186 ? 5.574 -3.349 -16.305 1.00 90.94 186 THR A O 1
ATOM 1455 N N . GLN A 1 187 ? 3.452 -3.963 -15.897 1.00 88.69 187 GLN A N 1
ATOM 1456 C CA . GLN A 1 187 ? 3.298 -4.758 -17.125 1.00 88.69 187 GLN A CA 1
ATOM 1457 C C . GLN A 1 187 ? 3.224 -3.898 -18.385 1.00 88.69 187 GLN A C 1
ATOM 1459 O O . GLN A 1 187 ? 3.928 -4.180 -19.357 1.00 88.69 187 GLN A O 1
ATOM 1464 N N . ILE A 1 188 ? 2.372 -2.870 -18.384 1.00 83.50 188 ILE A N 1
ATOM 1465 C CA . ILE A 1 188 ? 2.119 -2.036 -19.568 1.00 83.50 188 ILE A CA 1
ATOM 1466 C C . ILE A 1 188 ? 3.408 -1.363 -20.042 1.00 83.50 188 ILE A C 1
ATOM 1468 O O . ILE A 1 188 ? 3.679 -1.312 -21.237 1.00 83.50 188 ILE A O 1
ATOM 1472 N N . SER A 1 189 ? 4.264 -0.965 -19.101 1.00 75.06 189 SER A N 1
ATOM 1473 C CA . SER A 1 189 ? 5.578 -0.373 -19.378 1.00 75.06 189 SER A CA 1
ATOM 1474 C C . SER A 1 189 ? 6.539 -1.284 -20.174 1.00 75.06 189 SER A C 1
ATOM 1476 O O . SER A 1 189 ? 7.626 -0.839 -20.548 1.00 75.06 189 SER A O 1
ATOM 1478 N N . ARG A 1 190 ? 6.179 -2.558 -20.422 1.00 73.00 190 ARG A N 1
ATOM 1479 C CA . ARG A 1 190 ? 7.032 -3.585 -21.052 1.00 73.00 190 ARG A CA 1
ATOM 1480 C C . ARG A 1 190 ? 6.519 -4.155 -22.377 1.00 73.00 190 ARG A C 1
ATOM 1482 O O . ARG A 1 190 ? 7.314 -4.780 -23.068 1.00 73.00 190 ARG A O 1
ATOM 1489 N N . GLN A 1 191 ? 5.229 -4.048 -22.705 1.00 57.84 191 GLN A N 1
ATOM 1490 C CA . GLN A 1 191 ? 4.591 -4.857 -23.766 1.00 57.84 191 GLN A CA 1
ATOM 1491 C C . GLN A 1 191 ? 4.727 -4.315 -25.206 1.00 57.84 191 GLN A C 1
ATOM 1493 O O . GLN A 1 191 ? 3.912 -4.640 -26.061 1.00 57.84 191 GLN A O 1
ATOM 1498 N N . THR A 1 192 ? 5.772 -3.554 -25.519 1.00 48.06 192 THR A N 1
ATOM 1499 C CA . THR A 1 192 ? 6.071 -3.072 -26.885 1.00 48.06 192 THR A CA 1
ATOM 1500 C C . THR A 1 192 ? 7.570 -2.925 -27.092 1.00 48.06 192 THR A C 1
ATOM 1502 O O . THR A 1 192 ? 7.998 -2.878 -28.260 1.00 48.06 192 THR A O 1
#

pLDDT: mean 94.34, std 7.81, range [48.06, 98.75]

Sequence (192 aa):
MIARIVIPASLFTVTSVLSFSIWAWGGKYFPSEVLLYSACAVVFLLFGGISLLPGSGISSFRKQATFSLRFAIGFISFSVLWIVFWFAFRNTFGEVLGSWLGILAMLLIFKPTPRRALPLIISTSIVFSWYTVGYYLGEMLYYSLQGKGTTPVELALSNRSIVLVARLAWGVCFGLGMGTGLAHYTQISRQT

Foldseek 3Di:
DVCLLVQLLVQLLVLLLVLLLLVLPVPVVDPDPVVSNVSSLVSCLVRVLVSNCSNLVDPDPVVSVQLSNLQSVLQVQLVVLLVVLCVVPVDPVSNLVSNLVSLLSSCVSSPDPAPDADDSNVLSVLLSVLQVQLQVVLVQQLQQLLQHDDRHDDDPDDSSVSNSVSSSSSSNSNSNSNSSSVSVRSNVRYPD

Secondary structure (DSSP, 8-state):
-THHHHHHHHHHHHHHHHHHHHHHHHTTT-SSHHHHHHHHHHHHHHHHHHHTHHHH----HHHHHHHHHHHHHHHHHHHHHHHHHHHHH-SHHHHHHHHHHHHHHHHHHH----SS---HHHHHHHHHHHHHHHHHHHHHHHHHHTT-SSS----SS-HHHHHHHHHHHHHHHHHHHHHHHHHHHHHHTT--

Radius of gyration: 16.91 Å; chains: 1; bounding box: 46×36×50 Å